Protein AF-G5A803-F1 (afdb_monomer_lite)

Radius of gyration: 20.76 Å; chains: 1; bounding box: 51×42×58 Å

Secondary structure (DSSP, 8-state):
--TTSTT-------TTS--TT-----TTS-TT-HHHH-TT--TT-----------TT------HHHHHHHHHHHHHHHHHSPP------HHHHHHHHHHTT-EETTTEEEETTTTEEEEGGGEEEEESS-GGGGGGTTTTT-S-TT-GGGEEEEEHHHHHHHTTTSEEEEE-TTS-EEEEE--GGGTTSBGGG-B-TTS-BSS-HHHHHHHHHH-SSS-TT-BHHHHTTPBPP-SSS----HHHHHHHHHHH-

pLDDT: mean 73.13, std 21.08, range [30.77, 97.81]

Structure (mmCIF, N/CA/C/O backbone):
data_AF-G5A803-F1
#
_entry.id   AF-G5A803-F1
#
loop_
_atom_site.group_PDB
_atom_site.id
_atom_site.type_symbol
_atom_site.label_atom_id
_atom_site.label_alt_id
_atom_site.label_comp_id
_atom_site.label_asym_id
_atom_site.label_entity_id
_atom_site.label_seq_id
_atom_site.pdbx_PDB_ins_code
_atom_site.Cartn_x
_atom_site.Cartn_y
_atom_site.Cartn_z
_atom_site.occupancy
_atom_site.B_iso_or_equiv
_atom_site.auth_seq_id
_atom_site.auth_comp_id
_atom_site.auth_asym_id
_atom_site.auth_atom_id
_atom_site.pdbx_PDB_model_num
ATOM 1 N N . MET A 1 1 ? 26.246 -6.980 -8.576 1.00 31.56 1 MET A N 1
ATOM 2 C CA . MET A 1 1 ? 26.953 -7.500 -9.761 1.00 31.56 1 MET A CA 1
ATOM 3 C C . MET A 1 1 ? 26.148 -8.676 -10.316 1.00 31.56 1 MET A C 1
ATOM 5 O O . MET A 1 1 ? 26.410 -9.816 -9.965 1.00 31.56 1 MET A O 1
ATOM 9 N N . TRP A 1 2 ? 25.058 -8.385 -11.040 1.00 30.77 2 TRP A N 1
ATOM 10 C CA . TRP A 1 2 ? 24.104 -9.386 -11.564 1.00 30.77 2 TRP A CA 1
ATOM 11 C C . TRP A 1 2 ? 24.312 -9.691 -13.060 1.00 30.77 2 TRP A C 1
ATOM 13 O O . TRP A 1 2 ? 23.816 -10.704 -13.542 1.00 30.77 2 TRP A O 1
ATOM 23 N N . LEU A 1 3 ? 25.081 -8.863 -13.776 1.00 34.25 3 LEU A N 1
ATOM 24 C CA . LEU A 1 3 ? 25.349 -9.019 -15.212 1.00 34.25 3 LEU A CA 1
ATOM 25 C C . LEU A 1 3 ? 26.621 -9.826 -15.533 1.00 34.25 3 LEU A C 1
ATOM 27 O O . LEU A 1 3 ? 26.801 -10.221 -16.676 1.00 34.25 3 LEU A O 1
ATOM 31 N N . ASP A 1 4 ? 27.441 -10.164 -14.531 1.00 36.53 4 ASP A N 1
ATOM 32 C CA . ASP A 1 4 ? 28.579 -11.094 -14.688 1.00 36.53 4 ASP A CA 1
ATOM 33 C C . ASP A 1 4 ? 28.153 -12.573 -14.629 1.00 36.53 4 ASP A C 1
ATOM 35 O O . ASP A 1 4 ? 28.980 -13.488 -14.606 1.00 36.53 4 ASP A O 1
ATOM 39 N N . SER A 1 5 ? 26.844 -12.832 -14.584 1.00 37.84 5 SER A N 1
ATOM 40 C CA . SER A 1 5 ? 26.314 -14.177 -14.761 1.00 37.84 5 SER A CA 1
ATOM 41 C C . SER A 1 5 ? 26.460 -14.585 -16.232 1.00 37.84 5 SER A C 1
ATOM 43 O O . SER A 1 5 ? 26.053 -13.821 -17.109 1.00 37.84 5 SER A O 1
ATOM 45 N N . PRO A 1 6 ? 26.912 -15.817 -16.537 1.00 37.91 6 PRO A N 1
ATOM 46 C CA . PRO A 1 6 ? 26.930 -16.354 -17.902 1.00 37.91 6 PRO A CA 1
ATOM 47 C C . PRO A 1 6 ? 25.561 -16.339 -18.616 1.00 37.91 6 PRO A C 1
ATOM 49 O O . PRO A 1 6 ? 25.485 -16.665 -19.797 1.00 37.91 6 PRO A O 1
ATOM 52 N N . ALA A 1 7 ? 24.478 -16.011 -17.901 1.00 37.06 7 ALA A N 1
ATOM 53 C CA . ALA A 1 7 ? 23.109 -15.939 -18.400 1.00 37.06 7 ALA A CA 1
ATOM 54 C C . ALA A 1 7 ? 22.722 -14.587 -19.038 1.00 37.06 7 ALA A C 1
ATOM 56 O O . ALA A 1 7 ? 21.643 -14.493 -19.619 1.00 37.06 7 ALA A O 1
ATOM 57 N N . CYS A 1 8 ? 23.555 -13.546 -18.943 1.00 36.03 8 CYS A N 1
ATOM 58 C CA . CYS A 1 8 ? 23.282 -12.244 -19.554 1.00 36.03 8 CYS A CA 1
ATOM 59 C C . CYS A 1 8 ? 23.993 -12.138 -20.910 1.00 36.03 8 CYS A C 1
ATOM 61 O O . CYS A 1 8 ? 25.217 -12.060 -20.974 1.00 36.03 8 CYS A O 1
ATOM 63 N N . ARG A 1 9 ? 23.226 -12.140 -22.008 1.00 45.06 9 ARG A N 1
ATOM 64 C CA . ARG A 1 9 ? 23.739 -11.972 -23.375 1.00 45.06 9 ARG A CA 1
ATOM 65 C C . ARG A 1 9 ? 23.142 -10.706 -23.982 1.00 45.06 9 ARG A C 1
ATOM 67 O O . ARG A 1 9 ? 21.925 -10.558 -23.999 1.00 45.06 9 ARG A O 1
ATOM 74 N N . ALA A 1 10 ? 23.991 -9.813 -24.484 1.00 47.75 10 ALA A N 1
ATOM 75 C CA . ALA A 1 10 ? 23.540 -8.710 -25.325 1.00 47.75 10 ALA A CA 1
ATOM 76 C C . ALA A 1 10 ? 22.990 -9.281 -26.644 1.00 47.75 10 ALA A C 1
ATOM 78 O O . ALA A 1 10 ? 23.657 -10.099 -27.283 1.00 47.75 10 ALA A O 1
ATOM 79 N N . LEU A 1 11 ? 21.779 -8.873 -27.022 1.00 46.91 11 LEU A N 1
ATOM 80 C CA . LEU A 1 11 ? 21.165 -9.188 -28.311 1.00 46.91 11 LEU A CA 1
ATOM 81 C C . LEU A 1 11 ? 21.064 -7.903 -29.130 1.00 46.91 11 LEU A C 1
ATOM 83 O O . LEU A 1 11 ? 20.586 -6.886 -28.630 1.00 46.91 11 LEU A O 1
ATOM 87 N N . GLU A 1 12 ? 21.548 -7.952 -30.370 1.00 48.56 12 GLU A N 1
ATOM 88 C CA . GLU A 1 12 ? 21.250 -6.915 -31.357 1.00 48.56 12 GLU A CA 1
ATOM 89 C C . GLU A 1 12 ? 19.781 -7.047 -31.748 1.00 48.56 12 GLU A C 1
ATOM 91 O O . GLU A 1 12 ? 19.313 -8.164 -31.937 1.00 48.56 12 GLU A O 1
ATOM 96 N N . LEU A 1 13 ? 19.062 -5.928 -31.811 1.00 52.03 13 LEU A N 1
ATOM 97 C CA . LEU A 1 13 ? 17.682 -5.891 -32.285 1.00 52.03 13 LEU A CA 1
ATOM 98 C C . LEU A 1 13 ? 17.678 -5.750 -33.813 1.00 52.03 13 LEU A C 1
ATOM 100 O O . LEU A 1 13 ? 18.618 -5.193 -34.385 1.00 52.03 13 LEU A O 1
ATOM 104 N N . ASP A 1 14 ? 16.635 -6.255 -34.458 1.00 62.66 14 ASP A N 1
ATOM 105 C CA . ASP A 1 14 ? 16.391 -6.080 -35.882 1.00 62.66 14 ASP A CA 1
ATOM 106 C C . ASP A 1 14 ? 15.925 -4.651 -36.219 1.00 62.66 14 ASP A C 1
ATOM 108 O O . ASP A 1 14 ? 15.823 -3.769 -35.359 1.00 62.66 14 ASP A O 1
ATOM 112 N N . ASP A 1 15 ? 15.657 -4.414 -37.503 1.00 62.31 15 ASP A N 1
ATOM 113 C CA . ASP A 1 15 ? 15.238 -3.107 -38.016 1.00 62.31 15 ASP A CA 1
ATOM 114 C C . ASP A 1 15 ? 13.862 -2.655 -37.476 1.00 62.31 15 ASP A C 1
ATOM 116 O O . ASP A 1 15 ? 13.504 -1.482 -37.615 1.00 62.31 15 ASP A O 1
ATOM 120 N N . GLU A 1 16 ? 13.105 -3.553 -36.836 1.00 54.16 16 GLU A N 1
ATOM 121 C CA . GLU A 1 16 ? 11.822 -3.284 -36.178 1.00 54.16 16 GLU A CA 1
ATOM 122 C C . GLU A 1 16 ? 11.969 -3.104 -34.654 1.00 54.16 16 GLU A C 1
ATOM 124 O O . GLU A 1 16 ? 11.003 -2.770 -33.966 1.00 54.16 16 GLU A O 1
ATOM 129 N N . GLY A 1 17 ? 13.187 -3.243 -34.118 1.00 50.97 17 GLY A N 1
ATOM 130 C CA . GLY A 1 17 ? 13.475 -3.105 -32.692 1.00 50.97 17 GLY A CA 1
ATOM 131 C C . GLY A 1 17 ? 13.180 -4.367 -31.878 1.00 50.97 17 GLY A C 1
ATOM 132 O O . GLY A 1 17 ? 13.024 -4.272 -30.659 1.00 50.97 17 GLY A O 1
ATOM 133 N N . LEU A 1 18 ? 13.119 -5.537 -32.516 1.00 49.03 18 LEU A N 1
ATOM 134 C CA . LEU A 1 18 ? 12.859 -6.824 -31.873 1.00 49.03 18 LEU A CA 1
ATOM 135 C C . LEU A 1 18 ? 14.123 -7.695 -31.826 1.00 49.03 18 LEU A C 1
ATOM 137 O O . LEU A 1 18 ? 14.980 -7.593 -32.700 1.00 49.03 18 LEU A O 1
ATOM 141 N N . PRO A 1 19 ? 14.302 -8.559 -30.811 1.00 51.84 19 PRO A N 1
ATOM 142 C CA . PRO A 1 19 ? 15.381 -9.540 -30.841 1.00 51.84 19 PRO A CA 1
ATOM 143 C C . PRO A 1 19 ? 15.234 -10.470 -32.063 1.00 51.84 19 PRO A C 1
ATOM 145 O O . PRO A 1 19 ? 14.113 -10.860 -32.386 1.00 51.84 19 PRO A O 1
ATOM 148 N N . PRO A 1 20 ? 16.326 -10.885 -32.729 1.00 48.75 20 PRO A N 1
ATOM 149 C CA . PRO A 1 20 ? 16.256 -11.876 -33.795 1.00 48.75 20 PRO A CA 1
ATOM 150 C C . PRO A 1 20 ? 15.620 -13.162 -33.251 1.00 48.75 20 PRO A C 1
ATOM 152 O O . PRO A 1 20 ? 15.971 -13.612 -32.159 1.00 48.75 20 PRO A O 1
ATOM 155 N N . ASP A 1 21 ? 14.677 -13.716 -34.017 1.00 51.88 21 ASP A N 1
ATOM 156 C CA . ASP A 1 21 ? 13.827 -14.872 -33.683 1.00 51.88 21 ASP A CA 1
ATOM 157 C C . ASP A 1 21 ? 12.687 -14.608 -32.667 1.00 51.88 21 ASP A C 1
ATOM 159 O O . ASP A 1 21 ? 12.083 -15.555 -32.157 1.00 51.88 21 ASP A O 1
ATOM 163 N N . PHE A 1 22 ? 12.349 -13.345 -32.372 1.00 45.28 22 PHE A N 1
ATOM 164 C CA . PHE A 1 22 ? 11.200 -13.010 -31.521 1.00 45.28 22 PHE A CA 1
ATOM 165 C C . PHE A 1 22 ? 9.882 -13.089 -32.316 1.00 45.28 22 PHE A C 1
ATOM 167 O O . PHE A 1 22 ? 9.533 -12.179 -33.063 1.00 45.28 22 PHE A O 1
ATOM 174 N N . GLU A 1 23 ? 9.142 -14.192 -32.172 1.00 49.50 23 GLU A N 1
ATOM 175 C CA . GLU A 1 23 ? 7.791 -14.320 -32.734 1.00 49.50 23 GLU A CA 1
ATOM 176 C C . GLU A 1 23 ? 6.777 -13.518 -31.898 1.00 49.50 23 GLU A C 1
ATOM 178 O O . GLU A 1 23 ? 6.779 -13.573 -30.666 1.00 49.50 23 GLU A O 1
ATOM 183 N N . GLU A 1 24 ? 5.885 -12.778 -32.565 1.00 47.53 24 GLU A N 1
ATOM 184 C CA . GLU A 1 24 ? 4.772 -12.089 -31.907 1.00 47.53 24 GLU A CA 1
ATOM 185 C C . GLU A 1 24 ? 3.906 -13.117 -31.157 1.00 47.53 24 GLU A C 1
ATOM 187 O O . GLU A 1 24 ? 3.469 -14.123 -31.724 1.00 47.53 24 GLU A O 1
ATOM 192 N N . ILE A 1 25 ? 3.683 -12.888 -29.859 1.00 43.84 25 ILE A N 1
ATOM 193 C CA . ILE A 1 25 ? 2.925 -13.806 -29.002 1.00 43.84 25 ILE A CA 1
ATOM 194 C C . ILE A 1 25 ? 1.497 -13.918 -29.543 1.00 43.84 25 ILE A C 1
ATOM 196 O O . ILE A 1 25 ? 0.705 -12.985 -29.414 1.00 43.84 25 ILE A O 1
ATOM 200 N N . ASP A 1 26 ? 1.146 -15.092 -30.081 1.00 50.12 26 ASP A N 1
ATOM 201 C CA . ASP A 1 26 ? -0.233 -15.410 -30.446 1.00 50.12 26 ASP A CA 1
ATOM 202 C C . ASP A 1 26 ? -1.104 -15.337 -29.175 1.00 50.12 26 ASP A C 1
ATOM 204 O O . ASP A 1 26 ? -0.947 -16.170 -28.267 1.00 50.12 26 ASP A O 1
ATOM 208 N N . PRO A 1 27 ? -2.041 -14.372 -29.091 1.00 45.31 27 PRO A N 1
ATOM 209 C CA . PRO A 1 27 ? -2.826 -14.110 -27.888 1.00 45.31 27 PRO A CA 1
ATOM 210 C C . PRO A 1 27 ? -3.796 -15.249 -27.547 1.00 45.31 27 PRO A C 1
ATOM 212 O O . PRO A 1 27 ? -4.405 -15.244 -26.476 1.00 45.31 27 PRO A O 1
ATOM 215 N N . THR A 1 28 ? -3.961 -16.226 -28.442 1.00 50.75 28 THR A N 1
ATOM 216 C CA . THR A 1 28 ? -4.767 -17.428 -28.213 1.00 50.75 28 THR A CA 1
ATOM 217 C C . THR A 1 28 ? -3.977 -18.563 -27.557 1.00 50.75 28 THR A C 1
ATOM 219 O O . THR A 1 28 ? -4.573 -19.546 -27.106 1.00 50.75 28 THR A O 1
ATOM 222 N N . THR A 1 29 ? -2.653 -18.419 -27.436 1.00 47.53 29 THR A N 1
ATOM 223 C CA . THR A 1 29 ? -1.768 -19.453 -26.893 1.00 47.53 29 THR A CA 1
ATOM 224 C C . THR A 1 29 ? -1.702 -19.375 -25.359 1.00 47.53 29 THR A C 1
ATOM 226 O O . THR A 1 29 ? -1.375 -18.316 -24.813 1.00 47.53 29 THR A O 1
ATOM 229 N N . PRO A 1 30 ? -1.984 -20.474 -24.630 1.00 49.72 30 PRO A N 1
ATOM 230 C CA . PRO A 1 30 ? -1.951 -20.512 -23.168 1.00 49.72 30 PRO A CA 1
ATOM 231 C C . PRO A 1 30 ? -0.612 -20.050 -22.576 1.00 49.72 30 PRO A C 1
ATOM 233 O O . PRO A 1 30 ? 0.450 -20.415 -23.065 1.00 49.72 30 PRO A O 1
ATOM 236 N N . LEU A 1 31 ? -0.651 -19.315 -21.458 1.00 45.97 31 LEU A N 1
ATOM 237 C CA . LEU A 1 31 ? 0.536 -18.737 -20.799 1.00 45.97 31 LEU A CA 1
ATOM 238 C C . LEU A 1 31 ? 1.595 -19.770 -20.357 1.00 45.97 31 LEU A C 1
ATOM 240 O O . LEU A 1 31 ? 2.698 -19.408 -19.980 1.00 45.97 31 LEU A O 1
ATOM 244 N N . ASN A 1 32 ? 1.249 -21.051 -20.319 1.00 51.97 32 ASN A N 1
ATOM 245 C CA . ASN A 1 32 ? 2.127 -22.156 -19.945 1.00 51.97 32 ASN A CA 1
ATOM 246 C C . ASN A 1 32 ? 2.700 -22.911 -21.155 1.00 51.97 32 ASN A C 1
ATOM 248 O O . ASN A 1 32 ? 3.321 -23.957 -20.965 1.00 51.97 32 ASN A O 1
ATOM 252 N N . ASP A 1 33 ? 2.469 -22.419 -22.372 1.00 55.53 33 ASP A N 1
ATOM 253 C CA . ASP A 1 33 ? 3.059 -22.972 -23.583 1.00 55.53 33 ASP A CA 1
ATOM 254 C C . ASP A 1 33 ? 4.570 -22.693 -23.615 1.00 55.53 33 ASP A C 1
ATOM 256 O O . ASP A 1 33 ? 5.032 -21.585 -23.323 1.00 55.53 33 ASP A O 1
ATOM 260 N N . ALA A 1 34 ? 5.348 -23.717 -23.972 1.00 47.72 34 ALA A N 1
ATOM 261 C CA . ALA A 1 34 ? 6.800 -23.635 -24.082 1.00 47.72 34 ALA A CA 1
ATOM 262 C C . ALA A 1 34 ? 7.250 -22.613 -25.139 1.00 47.72 34 ALA A C 1
ATOM 264 O O . ALA A 1 34 ? 8.385 -22.149 -25.083 1.00 47.72 34 ALA A O 1
ATOM 265 N N . LYS A 1 35 ? 6.366 -22.217 -26.061 1.00 48.38 35 LYS A N 1
ATOM 266 C CA . LYS A 1 35 ? 6.627 -21.153 -27.034 1.00 48.38 35 LYS A CA 1
ATOM 267 C C . LYS A 1 35 ? 6.791 -19.763 -26.414 1.00 48.38 35 LYS A C 1
ATOM 269 O O . LYS A 1 35 ? 7.551 -18.972 -26.952 1.00 48.38 35 LYS A O 1
ATOM 274 N N . HIS A 1 36 ? 6.146 -19.473 -25.280 1.00 48.44 36 HIS A N 1
ATOM 275 C CA . HIS A 1 36 ? 6.209 -18.136 -24.661 1.00 48.44 36 HIS A CA 1
ATOM 276 C C . HIS A 1 36 ? 7.483 -17.890 -23.855 1.00 48.44 36 HIS A C 1
ATOM 278 O O . HIS A 1 36 ? 7.875 -16.746 -23.648 1.00 48.44 36 HIS A O 1
ATOM 284 N N . PHE A 1 37 ? 8.119 -18.956 -23.367 1.00 43.88 37 PHE A N 1
ATOM 285 C CA . PHE A 1 37 ? 9.243 -18.847 -22.431 1.00 43.88 37 PHE A CA 1
ATOM 286 C C . PHE A 1 37 ? 10.460 -19.697 -22.826 1.00 43.88 37 PHE A C 1
ATOM 288 O O . PHE A 1 37 ? 11.527 -19.525 -22.247 1.00 43.88 37 PHE A O 1
ATOM 295 N N . GLY A 1 38 ? 10.342 -20.579 -23.821 1.00 43.72 38 GLY A N 1
ATOM 296 C CA . GLY A 1 38 ? 11.358 -21.569 -24.176 1.00 43.72 38 GLY A CA 1
ATOM 297 C C . GLY A 1 38 ? 11.300 -22.826 -23.297 1.00 43.72 38 GLY A C 1
ATOM 298 O O . GLY A 1 38 ? 10.845 -22.809 -22.148 1.00 43.72 38 GLY A O 1
ATOM 299 N N . GLU A 1 39 ? 11.776 -23.956 -23.828 1.00 39.50 39 GLU A N 1
ATOM 300 C CA . GLU A 1 39 ? 11.923 -25.183 -23.040 1.00 39.50 39 GLU A CA 1
ATOM 301 C C . GLU A 1 39 ? 13.030 -25.016 -21.985 1.00 39.50 39 GLU A C 1
ATOM 303 O O . GLU A 1 39 ? 14.169 -24.676 -22.299 1.00 39.50 39 GLU A O 1
ATOM 308 N N . GLY A 1 40 ? 12.709 -25.286 -20.714 1.00 41.16 40 GLY A N 1
ATOM 309 C CA . GLY A 1 40 ? 13.692 -25.310 -19.621 1.00 41.16 40 GLY A CA 1
ATOM 310 C C . GLY A 1 40 ? 13.666 -24.119 -18.657 1.00 41.16 40 GLY A C 1
ATOM 311 O O . GLY A 1 40 ? 14.467 -24.099 -17.718 1.00 41.16 40 GLY A O 1
ATOM 312 N N . VAL A 1 41 ? 12.735 -23.168 -18.806 1.00 39.91 41 VAL A N 1
ATOM 313 C CA . VAL A 1 41 ? 12.539 -22.103 -17.808 1.00 39.91 41 VAL A CA 1
ATOM 314 C C . VAL A 1 41 ? 12.006 -22.696 -16.504 1.00 39.91 41 VAL A C 1
ATOM 316 O O . VAL A 1 41 ? 10.909 -23.252 -16.431 1.00 39.91 41 VAL A O 1
ATOM 319 N N . LYS A 1 42 ? 12.806 -22.595 -15.440 1.00 38.97 42 LYS A N 1
ATOM 320 C CA . LYS A 1 42 ? 12.392 -22.988 -14.090 1.00 38.97 42 LYS A CA 1
ATOM 321 C C . LYS A 1 42 ? 11.436 -21.936 -13.525 1.00 38.97 42 LYS A C 1
ATOM 323 O O . LYS A 1 42 ? 11.738 -20.745 -13.560 1.00 38.97 42 LYS A O 1
ATOM 328 N N . ARG A 1 43 ? 10.318 -22.380 -12.937 1.00 33.75 43 ARG A N 1
ATOM 329 C CA . ARG A 1 43 ? 9.441 -21.525 -12.113 1.00 33.75 43 ARG A CA 1
ATOM 330 C C . ARG A 1 43 ? 10.280 -20.761 -11.081 1.00 33.75 43 ARG A C 1
ATOM 332 O O . ARG A 1 43 ? 11.046 -21.386 -10.350 1.00 33.75 43 ARG A O 1
ATOM 339 N N . GLY A 1 44 ? 10.124 -19.437 -11.040 1.00 34.84 44 GLY A N 1
ATOM 340 C CA . GLY A 1 44 ? 10.785 -18.553 -10.072 1.00 34.84 44 GLY A CA 1
ATOM 341 C C . GLY A 1 44 ? 11.906 -17.669 -10.629 1.00 34.84 44 GLY A C 1
ATOM 342 O O . GLY A 1 44 ? 12.439 -16.852 -9.885 1.00 34.84 44 GLY A O 1
ATOM 343 N N . VAL A 1 45 ? 12.257 -17.780 -11.916 1.00 33.59 45 VAL A N 1
ATOM 344 C CA . VAL A 1 45 ? 13.196 -16.854 -12.575 1.00 33.59 45 VAL A CA 1
ATOM 345 C C . VAL A 1 45 ? 12.438 -16.034 -13.614 1.00 33.59 45 VAL A C 1
ATOM 347 O O . VAL A 1 45 ? 12.007 -16.561 -14.635 1.00 33.59 45 VAL A O 1
ATOM 350 N N . ILE A 1 46 ? 12.248 -14.743 -13.333 1.00 34.38 46 ILE A N 1
ATOM 351 C CA . ILE A 1 46 ? 11.674 -13.781 -14.280 1.00 34.38 46 ILE A CA 1
ATOM 352 C C . ILE A 1 46 ? 12.830 -13.127 -15.037 1.00 34.38 46 ILE A C 1
ATOM 354 O O . ILE A 1 46 ? 13.665 -12.450 -14.434 1.00 34.38 46 ILE A O 1
ATOM 358 N N . HIS A 1 47 ? 12.865 -13.315 -16.354 1.00 36.28 47 HIS A N 1
ATOM 359 C CA . HIS A 1 47 ? 13.734 -12.556 -17.246 1.00 36.28 47 HIS A CA 1
ATOM 360 C C . HIS A 1 47 ? 13.003 -11.265 -17.631 1.00 36.28 47 HIS A C 1
ATOM 362 O O . HIS A 1 47 ? 11.933 -11.316 -18.229 1.00 36.28 47 HIS A O 1
ATOM 368 N N . VAL A 1 48 ? 13.546 -10.112 -17.237 1.00 34.00 48 VAL A N 1
ATOM 369 C CA . VAL A 1 48 ? 13.011 -8.796 -17.615 1.00 34.00 48 VAL A CA 1
ATOM 370 C C . VAL A 1 48 ? 13.831 -8.289 -18.794 1.00 34.00 48 VAL A C 1
ATOM 372 O O . VAL A 1 48 ? 15.029 -8.050 -18.645 1.00 34.00 48 VAL A O 1
ATOM 375 N N . LEU A 1 49 ? 13.195 -8.149 -19.956 1.00 36.09 49 LEU A N 1
ATOM 376 C CA . LEU A 1 49 ? 13.765 -7.443 -21.099 1.00 36.09 49 LEU A CA 1
ATOM 377 C C . LEU A 1 49 ? 13.491 -5.949 -20.894 1.00 36.09 49 LEU A C 1
ATOM 379 O O . LEU A 1 49 ? 12.351 -5.513 -21.005 1.00 36.09 49 LEU A O 1
ATOM 383 N N . ALA A 1 50 ? 14.519 -5.181 -20.545 1.00 35.69 50 ALA A N 1
ATOM 384 C CA . ALA A 1 50 ? 14.438 -3.726 -20.516 1.00 35.69 50 ALA A CA 1
ATOM 385 C C . ALA A 1 50 ? 14.975 -3.184 -21.846 1.00 35.69 50 ALA A C 1
ATOM 387 O O . ALA A 1 50 ? 16.179 -3.233 -22.101 1.00 35.69 50 ALA A O 1
ATOM 388 N N . THR A 1 51 ? 14.087 -2.698 -22.708 1.00 35.50 51 THR A N 1
ATOM 389 C CA . THR A 1 51 ? 14.453 -1.998 -23.943 1.00 35.50 51 THR A CA 1
ATOM 390 C C . THR A 1 51 ? 14.653 -0.523 -23.632 1.00 35.50 51 THR A C 1
ATOM 392 O O . THR A 1 51 ? 13.704 0.176 -23.301 1.00 35.50 51 THR A O 1
ATOM 395 N N . ILE A 1 52 ? 15.891 -0.036 -23.727 1.00 39.50 52 ILE A N 1
ATOM 396 C CA . ILE A 1 52 ? 16.192 1.393 -23.597 1.00 39.50 52 ILE A CA 1
ATOM 39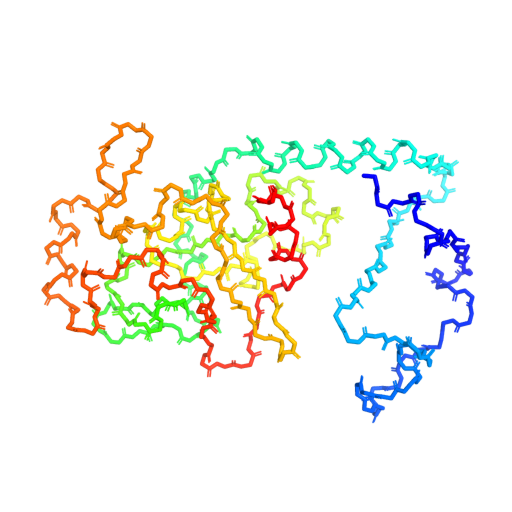7 C C . ILE A 1 52 ? 16.175 1.990 -25.011 1.00 39.50 52 ILE A C 1
ATOM 399 O O . ILE A 1 52 ? 17.089 1.694 -25.785 1.00 39.50 52 ILE A O 1
ATOM 403 N N . PRO A 1 53 ? 15.179 2.814 -25.389 1.00 33.91 53 PRO A N 1
ATOM 404 C CA . PRO A 1 53 ? 15.184 3.469 -26.689 1.00 33.91 53 PRO A CA 1
ATOM 405 C C . PRO A 1 53 ? 16.290 4.531 -26.711 1.00 33.91 53 PRO A C 1
ATOM 407 O O . PRO A 1 53 ? 16.177 5.588 -26.091 1.00 33.91 53 PRO A O 1
ATOM 410 N N . LEU A 1 54 ? 17.382 4.248 -27.420 1.00 38.81 54 LEU A N 1
ATOM 411 C CA . LEU A 1 54 ? 18.420 5.230 -27.722 1.00 38.81 54 LEU A CA 1
ATOM 412 C C . LEU A 1 54 ? 18.137 5.850 -29.094 1.00 38.81 54 LEU A C 1
ATOM 414 O O . LEU A 1 54 ? 17.840 5.144 -30.057 1.00 38.81 54 LEU A O 1
ATOM 418 N N . SER A 1 55 ? 18.240 7.179 -29.187 1.00 36.34 55 SER A N 1
ATOM 419 C CA . SER A 1 55 ? 18.203 7.884 -30.472 1.00 36.34 55 SER A CA 1
ATOM 420 C C . SER A 1 55 ? 19.279 7.303 -31.402 1.00 36.34 55 SER A C 1
ATOM 422 O O . SER A 1 55 ? 20.425 7.158 -30.968 1.00 36.34 55 SER A O 1
ATOM 424 N N . PRO A 1 56 ? 18.980 7.022 -32.684 1.00 41.69 56 PRO A N 1
ATOM 425 C CA . PRO A 1 56 ? 19.940 6.433 -33.622 1.00 41.69 56 PRO A CA 1
ATOM 426 C C . PRO A 1 56 ? 21.195 7.296 -33.857 1.00 41.69 56 PRO A C 1
ATOM 428 O O . PRO A 1 56 ? 22.183 6.801 -34.400 1.00 41.69 56 PRO A O 1
ATOM 431 N N . SER A 1 57 ? 21.184 8.568 -33.437 1.00 40.09 57 SER A N 1
ATOM 432 C CA . SER A 1 57 ? 22.344 9.467 -33.478 1.00 40.09 57 SER A CA 1
ATOM 433 C C . SER A 1 57 ? 23.361 9.241 -32.356 1.00 40.09 57 SER A C 1
ATOM 435 O O . SER A 1 57 ? 24.508 9.652 -32.506 1.00 40.09 57 SER A O 1
ATOM 437 N N . ASP A 1 58 ? 22.977 8.567 -31.272 1.00 41.03 58 ASP A N 1
ATOM 438 C CA . ASP A 1 58 ? 23.820 8.338 -30.102 1.00 41.03 58 ASP A CA 1
ATOM 439 C C . ASP A 1 58 ? 24.014 6.835 -29.905 1.00 41.03 58 ASP A C 1
ATOM 441 O O . ASP A 1 58 ? 23.539 6.234 -28.943 1.00 41.03 58 ASP A O 1
ATOM 445 N N . ARG A 1 59 ? 24.767 6.204 -30.816 1.00 39.28 59 ARG A N 1
ATOM 446 C CA . ARG A 1 59 ? 25.391 4.900 -30.542 1.00 39.28 59 ARG A CA 1
ATOM 447 C C . ARG A 1 59 ? 26.508 5.084 -29.511 1.00 39.28 59 ARG A C 1
ATOM 449 O O . ARG A 1 59 ? 27.684 4.873 -29.794 1.00 39.28 59 ARG A O 1
ATOM 456 N N . VAL A 1 60 ? 26.142 5.500 -28.304 1.00 41.75 60 VAL A N 1
ATOM 457 C CA . VAL A 1 60 ? 26.951 5.225 -27.129 1.00 41.75 60 VAL A CA 1
ATOM 458 C C . VAL A 1 60 ? 26.679 3.765 -26.832 1.00 41.75 60 VAL A C 1
ATOM 460 O O . VAL A 1 60 ? 25.637 3.415 -26.285 1.00 41.75 60 VAL A O 1
ATOM 463 N N . THR A 1 61 ? 27.598 2.895 -27.240 1.00 42.47 61 THR A N 1
ATOM 464 C CA . THR A 1 61 ? 27.705 1.568 -26.646 1.00 42.47 61 THR A CA 1
ATOM 465 C C . THR A 1 61 ? 27.842 1.813 -25.149 1.00 42.47 61 THR A C 1
ATOM 467 O O . THR A 1 61 ? 28.910 2.221 -24.687 1.00 42.47 61 THR A O 1
ATOM 470 N N . LEU A 1 62 ? 26.747 1.699 -24.394 1.00 45.16 62 LEU A N 1
ATOM 471 C CA . LEU A 1 62 ? 26.812 1.761 -22.945 1.00 45.16 62 LEU A CA 1
ATOM 472 C C . LEU A 1 62 ? 27.586 0.515 -22.535 1.00 45.16 62 LEU A C 1
ATOM 474 O O . LEU A 1 62 ? 27.058 -0.593 -22.491 1.00 45.16 62 LEU A O 1
ATOM 478 N N . ILE A 1 63 ? 28.886 0.711 -22.344 1.00 51.03 63 ILE A N 1
ATOM 479 C CA . ILE A 1 63 ? 29.806 -0.267 -21.775 1.00 51.03 63 ILE A CA 1
ATOM 480 C C . ILE A 1 63 ? 29.136 -0.760 -20.476 1.00 51.03 63 ILE A C 1
ATOM 482 O O . ILE A 1 63 ? 28.533 0.074 -19.792 1.00 51.03 63 ILE A O 1
ATOM 486 N N . PRO A 1 64 ? 29.130 -2.064 -20.146 1.00 55.25 64 PRO A N 1
ATOM 487 C CA . PRO A 1 64 ? 28.410 -2.607 -18.985 1.00 55.25 64 PRO A CA 1
ATOM 488 C C . PRO A 1 64 ? 28.594 -1.813 -17.679 1.00 55.25 64 PRO A C 1
ATOM 490 O O . PRO A 1 64 ? 27.672 -1.706 -16.875 1.00 55.25 64 PRO A O 1
ATOM 493 N N . GLU A 1 65 ? 29.742 -1.162 -17.509 1.00 50.41 65 GLU A N 1
ATOM 494 C CA . GLU A 1 65 ? 30.066 -0.262 -16.404 1.00 50.41 65 GLU A CA 1
ATOM 495 C C . GLU A 1 65 ? 29.193 1.007 -16.363 1.00 50.41 65 GLU A C 1
ATOM 497 O O . GLU A 1 65 ? 28.863 1.500 -15.286 1.00 50.41 65 GLU A O 1
ATOM 502 N N . ALA A 1 66 ? 28.797 1.549 -17.517 1.00 47.97 66 ALA A N 1
ATOM 503 C CA . ALA A 1 66 ? 27.893 2.692 -17.629 1.00 47.97 66 ALA A CA 1
ATOM 504 C C . ALA A 1 66 ? 26.444 2.314 -17.286 1.00 47.97 66 ALA A C 1
ATOM 506 O O . ALA A 1 66 ? 25.747 3.110 -16.658 1.00 47.97 66 ALA A O 1
ATOM 507 N N . LEU A 1 67 ? 26.011 1.096 -17.638 1.00 56.62 67 LEU A N 1
ATOM 508 C CA . LEU A 1 67 ? 24.723 0.545 -17.202 1.00 56.62 67 LEU A CA 1
ATOM 509 C C . LEU A 1 67 ? 24.717 0.291 -15.693 1.00 56.62 67 LEU A C 1
ATOM 511 O O . LEU A 1 67 ? 23.793 0.721 -15.011 1.00 56.62 67 LEU A O 1
ATOM 515 N N . GLU A 1 68 ? 25.776 -0.309 -15.145 1.00 61.06 68 GLU A N 1
ATOM 516 C CA . GLU A 1 68 ? 25.899 -0.504 -13.697 1.00 61.06 68 GLU A CA 1
ATOM 517 C C . GLU A 1 68 ? 25.921 0.839 -12.948 1.00 61.06 68 GLU A C 1
ATOM 519 O O . GLU A 1 68 ? 25.279 1.000 -11.907 1.00 61.06 68 GLU A O 1
ATOM 524 N N . LEU A 1 69 ? 26.635 1.836 -13.478 1.00 57.28 69 LEU A N 1
ATOM 525 C CA . LEU A 1 69 ? 26.648 3.180 -12.911 1.00 57.28 69 LEU A CA 1
ATOM 526 C C . LEU A 1 69 ? 25.258 3.820 -12.971 1.00 57.28 69 LEU A C 1
ATOM 528 O O . LEU A 1 69 ? 24.836 4.431 -11.990 1.00 57.28 69 LEU A O 1
ATOM 532 N N . PHE A 1 70 ? 24.538 3.662 -14.080 1.00 62.19 70 PHE A N 1
ATOM 533 C CA . PHE A 1 70 ? 23.171 4.145 -14.224 1.00 62.19 70 PHE A CA 1
ATOM 534 C C . PHE A 1 70 ? 22.227 3.478 -13.217 1.00 62.19 70 PHE A C 1
ATOM 536 O O . PHE A 1 70 ? 21.520 4.187 -12.506 1.00 62.19 70 PHE A O 1
ATOM 543 N N . GLU A 1 71 ? 22.276 2.154 -13.059 1.00 64.38 71 GLU A N 1
ATOM 544 C CA . GLU A 1 71 ? 21.490 1.421 -12.058 1.00 64.38 71 GLU A CA 1
ATOM 545 C C . GLU A 1 71 ? 21.795 1.890 -10.632 1.00 64.38 71 GLU A C 1
ATOM 547 O O . GLU A 1 71 ? 20.882 2.110 -9.830 1.00 64.38 71 GLU A O 1
ATOM 552 N N . ARG A 1 72 ? 23.076 2.095 -10.304 1.00 63.53 72 ARG A N 1
ATOM 553 C CA . ARG A 1 72 ? 23.493 2.609 -8.992 1.00 63.53 72 ARG A CA 1
ATOM 554 C C . ARG A 1 72 ? 23.002 4.034 -8.766 1.00 63.53 72 ARG A C 1
ATOM 556 O O . ARG A 1 72 ? 22.495 4.332 -7.687 1.00 63.53 72 ARG A O 1
ATOM 563 N N . LEU A 1 73 ? 23.129 4.914 -9.758 1.00 64.56 73 LEU A N 1
ATOM 564 C CA . LEU A 1 73 ? 22.658 6.300 -9.677 1.00 64.56 73 LEU A CA 1
ATOM 565 C C . LEU A 1 73 ? 21.134 6.374 -9.577 1.00 64.56 73 LEU A C 1
ATOM 567 O O . LEU A 1 73 ? 20.620 7.156 -8.779 1.00 64.56 73 LEU A O 1
ATOM 571 N N . LEU A 1 74 ? 20.425 5.532 -10.327 1.00 68.06 74 LEU A N 1
ATOM 572 C CA . LEU A 1 74 ? 18.977 5.390 -10.273 1.00 68.06 74 LEU A CA 1
ATOM 573 C C . LEU A 1 74 ? 18.545 4.900 -8.887 1.00 68.06 74 LEU A C 1
ATOM 575 O O . LEU A 1 74 ? 17.731 5.542 -8.232 1.00 68.06 74 LEU A O 1
ATOM 579 N N . THR A 1 75 ? 19.166 3.840 -8.372 1.00 66.94 75 THR A N 1
ATOM 580 C CA . THR A 1 75 ? 18.912 3.325 -7.017 1.00 66.94 75 THR A CA 1
ATOM 581 C C . THR A 1 75 ? 19.178 4.389 -5.951 1.00 66.94 75 THR A C 1
ATOM 583 O O . THR A 1 75 ? 18.353 4.601 -5.061 1.00 66.94 75 THR A O 1
ATOM 586 N N . LEU A 1 76 ? 20.292 5.122 -6.049 1.00 65.81 76 LEU A N 1
ATOM 587 C CA . LEU A 1 76 ? 20.619 6.223 -5.137 1.00 65.81 76 LEU A CA 1
ATOM 588 C C . LEU A 1 76 ? 19.575 7.340 -5.203 1.00 65.81 76 LEU A C 1
ATOM 590 O O . LEU A 1 76 ? 19.120 7.817 -4.166 1.00 65.81 76 LEU A O 1
ATOM 594 N N . LYS A 1 77 ? 19.150 7.739 -6.403 1.00 67.50 77 LYS A N 1
ATOM 595 C CA . LYS A 1 77 ? 18.099 8.745 -6.586 1.00 67.50 77 LYS A CA 1
ATOM 596 C C . LYS A 1 77 ? 16.775 8.299 -5.977 1.00 67.50 77 LYS A C 1
ATOM 598 O O . LYS A 1 77 ? 16.148 9.082 -5.270 1.00 67.50 77 LYS A O 1
ATOM 603 N N . LEU A 1 78 ? 16.382 7.047 -6.189 1.00 66.19 78 LEU A N 1
ATOM 604 C CA . LEU A 1 78 ? 15.090 6.525 -5.747 1.00 66.19 78 LEU A CA 1
ATOM 605 C C . LEU A 1 78 ? 15.049 6.248 -4.231 1.00 66.19 78 LEU A C 1
ATOM 607 O O . LEU A 1 78 ? 14.013 6.473 -3.606 1.00 66.19 78 LEU A O 1
ATOM 611 N N . THR A 1 79 ? 16.173 5.856 -3.618 1.00 64.56 79 THR A N 1
ATOM 612 C CA . THR A 1 79 ? 16.306 5.677 -2.153 1.00 64.56 79 THR A CA 1
ATOM 613 C C . THR A 1 79 ? 16.422 6.995 -1.394 1.00 64.56 79 THR A C 1
ATOM 615 O O . THR A 1 79 ? 15.860 7.134 -0.306 1.00 64.56 79 THR A O 1
ATOM 618 N N . GLN A 1 80 ? 17.149 7.969 -1.949 1.00 65.00 80 GLN A N 1
ATOM 619 C CA . GLN A 1 80 ? 17.373 9.271 -1.316 1.00 65.00 80 GLN A CA 1
ATOM 620 C C . GLN A 1 80 ? 16.248 10.267 -1.589 1.00 65.00 80 GLN A C 1
ATOM 622 O O . GLN A 1 80 ? 16.179 11.301 -0.918 1.00 65.00 80 GLN A O 1
ATOM 627 N N . ALA A 1 81 ? 15.362 9.963 -2.544 1.00 60.19 81 ALA A N 1
ATOM 628 C CA . ALA A 1 81 ? 14.169 10.748 -2.789 1.00 60.19 81 ALA A CA 1
ATOM 629 C C . ALA A 1 81 ? 13.406 10.917 -1.468 1.00 60.19 81 ALA A C 1
ATOM 631 O O . ALA A 1 81 ? 13.066 9.909 -0.830 1.00 60.19 81 ALA A O 1
ATOM 632 N N . PRO A 1 82 ? 13.141 12.161 -1.024 1.00 59.12 82 PRO A N 1
ATOM 633 C CA . PRO A 1 82 ? 12.393 12.377 0.200 1.00 59.12 82 PRO A CA 1
ATOM 634 C C . PRO A 1 82 ? 11.083 11.587 0.100 1.00 59.12 82 PRO A C 1
ATOM 636 O O . PRO A 1 82 ? 10.470 11.592 -0.974 1.00 59.12 82 PRO A O 1
ATOM 639 N N . PRO A 1 83 ? 10.665 10.873 1.169 1.00 56.81 83 PRO A N 1
ATOM 640 C CA . PRO A 1 83 ? 9.368 10.213 1.170 1.00 56.81 83 PRO A CA 1
ATOM 641 C C . PRO A 1 83 ? 8.384 11.299 0.800 1.00 56.81 83 PRO A C 1
ATOM 643 O O . PRO A 1 83 ? 8.367 12.348 1.453 1.00 56.81 83 PRO A O 1
ATOM 646 N N . THR A 1 84 ? 7.699 11.121 -0.327 1.00 51.69 84 THR A N 1
ATOM 647 C CA . THR A 1 84 ? 6.887 12.192 -0.865 1.00 51.69 84 THR A CA 1
ATOM 648 C C . THR A 1 84 ? 5.887 12.496 0.235 1.00 51.69 84 THR A C 1
ATOM 650 O O . THR A 1 84 ? 5.047 11.663 0.582 1.00 51.69 84 THR A O 1
ATOM 653 N N . LEU A 1 85 ? 6.018 13.682 0.834 1.00 44.94 85 LEU A N 1
ATOM 654 C CA . LEU A 1 85 ? 4.885 14.375 1.399 1.00 44.94 85 LEU A CA 1
ATOM 655 C C . LEU A 1 85 ? 4.017 14.585 0.169 1.00 44.94 85 LEU A C 1
ATOM 657 O O . LEU A 1 85 ? 4.133 15.605 -0.501 1.00 44.94 85 LEU A O 1
ATOM 661 N N . THR A 1 86 ? 3.268 13.557 -0.228 1.00 46.06 86 THR A N 1
ATOM 662 C CA . THR A 1 86 ? 2.107 13.719 -1.075 1.00 46.06 86 THR A CA 1
ATOM 663 C C . THR A 1 86 ? 1.303 14.744 -0.303 1.00 46.06 86 THR A C 1
ATOM 665 O O . THR A 1 86 ? 0.635 14.398 0.669 1.00 46.06 86 THR A O 1
ATOM 668 N N . GLN A 1 87 ? 1.487 16.027 -0.641 1.00 43.00 87 GLN A N 1
ATOM 669 C CA . GLN A 1 87 ? 0.436 17.008 -0.480 1.00 43.00 87 GLN A CA 1
ATOM 670 C C . GLN A 1 87 ? -0.775 16.275 -1.004 1.00 43.00 87 GLN A C 1
ATOM 672 O O . GLN A 1 87 ? -0.726 15.807 -2.140 1.00 43.00 87 GLN A O 1
ATOM 677 N N . ASP A 1 88 ? -1.707 16.021 -0.092 1.00 49.97 88 ASP A N 1
ATOM 678 C CA . ASP A 1 88 ? -2.884 15.201 -0.285 1.00 49.97 88 ASP A CA 1
ATOM 679 C C . ASP A 1 88 ? -3.507 15.570 -1.633 1.00 49.97 88 ASP A C 1
ATOM 681 O O . ASP A 1 88 ? -4.267 16.534 -1.726 1.00 49.97 88 ASP A O 1
ATOM 685 N N . ASN A 1 89 ? -3.130 14.858 -2.702 1.00 62.88 89 ASN A N 1
ATOM 686 C CA . ASN A 1 89 ? -3.796 15.012 -3.975 1.00 62.88 89 ASN A CA 1
ATOM 687 C C . ASN A 1 89 ? -5.104 14.271 -3.762 1.00 62.88 89 ASN A C 1
ATOM 689 O O . ASN A 1 89 ? -5.171 13.050 -3.915 1.00 62.88 89 ASN A O 1
ATOM 693 N N . HIS A 1 90 ? -6.084 15.003 -3.233 1.00 63.03 90 HIS A N 1
ATOM 694 C CA . HIS A 1 90 ? -7.399 14.479 -2.906 1.00 63.03 90 HIS A CA 1
ATOM 695 C C . HIS A 1 90 ? -7.974 13.743 -4.117 1.00 63.03 90 HIS A C 1
ATOM 697 O O . HIS A 1 90 ? -8.475 12.631 -3.957 1.00 63.03 90 HIS A O 1
ATOM 703 N N . ASP A 1 91 ? -7.722 14.279 -5.312 1.00 82.69 91 ASP A N 1
ATOM 704 C CA . ASP A 1 91 ? -8.136 13.703 -6.584 1.00 82.69 91 ASP A CA 1
ATOM 705 C C . ASP A 1 91 ? -7.509 12.318 -6.817 1.00 82.69 91 ASP A C 1
ATOM 707 O O . ASP A 1 91 ? -8.205 11.399 -7.239 1.00 82.69 91 ASP A O 1
ATOM 711 N N . PHE A 1 92 ? -6.234 12.102 -6.465 1.00 86.12 92 PHE A N 1
ATOM 712 C CA . PHE A 1 92 ? -5.582 10.790 -6.619 1.00 86.12 92 PHE A CA 1
ATOM 713 C C . PHE A 1 92 ? -6.116 9.745 -5.632 1.00 86.12 92 PHE A C 1
ATOM 715 O O . PHE A 1 92 ? -6.313 8.584 -5.988 1.00 86.12 92 PHE A O 1
ATOM 722 N N . ASN A 1 93 ? -6.370 10.137 -4.379 1.00 88.50 93 ASN A N 1
ATOM 723 C CA . ASN A 1 93 ? -6.917 9.213 -3.381 1.00 88.50 93 ASN A CA 1
ATOM 724 C C . ASN A 1 93 ? -8.338 8.774 -3.757 1.00 88.50 93 ASN A C 1
ATOM 726 O O . ASN A 1 93 ? -8.663 7.588 -3.670 1.00 88.50 93 ASN A O 1
ATOM 730 N N . ASP A 1 94 ? -9.160 9.719 -4.214 1.00 90.94 94 ASP A N 1
ATOM 731 C CA . ASP A 1 94 ? -10.514 9.427 -4.667 1.00 90.94 94 ASP A CA 1
ATOM 732 C C . ASP A 1 94 ? -10.495 8.578 -5.952 1.00 90.94 94 ASP A C 1
ATOM 734 O O . ASP A 1 94 ? -11.150 7.533 -5.987 1.00 90.94 94 ASP A O 1
ATOM 738 N N . SER A 1 95 ? -9.633 8.902 -6.926 1.00 92.75 95 SER A N 1
ATOM 739 C CA . SER A 1 95 ? -9.450 8.098 -8.151 1.00 92.75 95 SER A CA 1
ATOM 740 C C . SER A 1 95 ? -9.035 6.657 -7.839 1.00 92.75 95 SER A C 1
ATOM 742 O O . SER A 1 95 ? -9.640 5.712 -8.340 1.00 92.75 95 SER A O 1
ATOM 744 N N . LEU A 1 96 ? -8.085 6.446 -6.919 1.00 93.31 96 LEU A N 1
ATOM 745 C CA . LEU A 1 96 ? -7.708 5.104 -6.456 1.00 93.31 96 LEU A CA 1
ATOM 746 C C . LEU A 1 96 ? -8.864 4.362 -5.780 1.00 93.31 96 LEU A C 1
ATOM 748 O O . LEU A 1 96 ? -9.015 3.147 -5.953 1.00 93.31 96 LEU A O 1
ATOM 752 N N . CYS A 1 97 ? -9.664 5.070 -4.978 1.00 94.31 97 CYS A N 1
ATOM 753 C CA . CYS A 1 97 ? -10.811 4.479 -4.299 1.00 94.31 97 CYS A CA 1
ATOM 754 C C . CYS A 1 97 ? -11.866 3.996 -5.295 1.00 94.31 97 CYS A C 1
ATOM 756 O O . CYS A 1 97 ? -12.399 2.898 -5.108 1.00 94.31 97 CYS A O 1
ATOM 758 N N . GLU A 1 98 ? -12.138 4.773 -6.343 1.00 94.81 98 GLU A N 1
ATOM 759 C CA . GLU A 1 98 ? -13.023 4.383 -7.442 1.00 94.81 98 GLU A CA 1
ATOM 760 C C . GLU A 1 98 ? -12.418 3.248 -8.268 1.00 94.81 98 GLU A C 1
ATOM 762 O O . GLU A 1 98 ? -13.074 2.235 -8.531 1.00 94.81 98 GLU A O 1
ATOM 767 N N . PHE A 1 99 ? -11.139 3.365 -8.627 1.00 95.25 99 PHE A N 1
ATOM 768 C CA . PHE A 1 99 ? -10.451 2.394 -9.460 1.00 95.25 99 PHE A CA 1
ATOM 769 C C . PHE A 1 99 ? -10.466 1.000 -8.825 1.00 95.25 99 PHE A C 1
ATOM 771 O O . PHE A 1 99 ? -10.895 0.043 -9.473 1.00 95.25 99 PHE A O 1
ATOM 778 N N . TYR A 1 100 ? -10.087 0.879 -7.551 1.00 95.69 100 TYR A N 1
ATOM 779 C CA . TYR A 1 100 ? -10.036 -0.397 -6.829 1.00 95.69 100 TYR A CA 1
ATOM 780 C C . TYR A 1 100 ? -11.333 -0.779 -6.097 1.00 95.69 100 TYR A C 1
ATOM 782 O O . TYR A 1 100 ? -11.347 -1.794 -5.396 1.00 95.69 100 TYR A O 1
ATOM 790 N N . ASP A 1 101 ? -12.415 -0.009 -6.246 1.00 95.69 101 ASP A N 1
ATOM 791 C CA . ASP A 1 101 ? -13.689 -0.226 -5.544 1.00 95.69 101 ASP A CA 1
ATOM 792 C C . ASP A 1 101 ? -13.501 -0.374 -4.014 1.00 95.69 101 ASP A C 1
ATOM 794 O O . ASP A 1 101 ? -13.886 -1.355 -3.358 1.00 95.69 101 ASP A O 1
ATOM 798 N N . CYS A 1 102 ? -12.809 0.606 -3.429 1.00 95.44 102 CYS A N 1
ATOM 799 C CA . CYS A 1 102 ? -12.435 0.626 -2.015 1.00 95.44 102 CYS A CA 1
ATOM 800 C C . CYS A 1 102 ? -13.368 1.475 -1.143 1.00 95.44 102 CYS A C 1
ATOM 802 O O . CYS A 1 102 ? -13.280 1.379 0.086 1.00 95.44 102 CYS A O 1
ATOM 804 N N . TYR A 1 103 ? -14.273 2.270 -1.723 1.00 95.38 103 TYR A N 1
ATOM 805 C CA . TYR A 1 103 ? -15.246 3.031 -0.941 1.00 95.38 103 TYR A CA 1
ATOM 806 C C . TYR A 1 103 ? -16.194 2.120 -0.170 1.00 95.38 103 TYR A C 1
ATOM 808 O O . TYR A 1 103 ? -16.663 1.089 -0.653 1.00 95.38 103 TYR A O 1
ATOM 816 N N . ARG A 1 104 ? -16.491 2.511 1.067 1.00 93.69 104 ARG A N 1
ATOM 817 C CA . ARG A 1 104 ? -17.446 1.831 1.937 1.00 93.69 104 ARG A CA 1
ATOM 818 C C . ARG A 1 104 ? -18.375 2.862 2.584 1.00 93.69 104 ARG A C 1
ATOM 820 O O . ARG A 1 104 ? -17.993 4.026 2.744 1.00 93.69 104 ARG A O 1
ATOM 827 N N . PRO A 1 105 ? -19.587 2.455 3.002 1.00 90.44 105 PRO A N 1
ATOM 828 C CA . PRO A 1 105 ? -20.511 3.352 3.687 1.00 90.44 105 PRO A CA 1
ATOM 829 C C . PRO A 1 105 ? -19.884 4.034 4.912 1.00 90.44 105 PRO A C 1
ATOM 831 O O . PRO A 1 105 ? -18.953 3.517 5.535 1.00 90.44 105 PRO A O 1
ATOM 834 N N . ASN A 1 106 ? -20.457 5.172 5.313 1.00 88.19 106 ASN A N 1
ATOM 835 C CA . ASN A 1 106 ? -20.064 5.932 6.507 1.00 88.19 106 ASN A CA 1
ATOM 836 C C . ASN A 1 106 ? -18.649 6.542 6.455 1.00 88.19 106 ASN A C 1
ATOM 838 O O . ASN A 1 106 ? -17.973 6.617 7.488 1.00 88.19 106 ASN A O 1
ATOM 842 N N . HIS A 1 107 ? -18.216 7.012 5.278 1.00 90.06 107 HIS A N 1
ATOM 843 C CA . HIS A 1 107 ? -16.890 7.612 5.058 1.00 90.06 107 HIS A CA 1
ATOM 844 C C . HIS A 1 107 ? -15.751 6.676 5.490 1.00 90.06 107 HIS A C 1
ATOM 846 O O . HIS A 1 107 ? -14.827 7.064 6.222 1.00 90.06 107 HIS A O 1
ATOM 852 N N . ARG A 1 108 ? -15.864 5.407 5.089 1.00 93.31 108 ARG A N 1
ATOM 853 C CA . ARG A 1 108 ? -14.822 4.400 5.274 1.00 93.31 108 ARG A CA 1
ATOM 854 C C . ARG A 1 108 ? -14.221 4.041 3.921 1.00 93.31 108 ARG A C 1
ATOM 856 O O . ARG A 1 108 ? -14.903 4.046 2.903 1.00 93.31 108 ARG A O 1
ATOM 863 N N . VAL A 1 109 ? -12.944 3.699 3.944 1.00 94.88 109 VAL A N 1
ATOM 864 C CA . VAL A 1 109 ? -12.194 3.210 2.789 1.00 94.88 109 VAL A CA 1
ATOM 865 C C . VAL A 1 109 ? -11.531 1.907 3.194 1.00 94.88 109 VAL A C 1
ATOM 867 O O . VAL A 1 109 ? -11.026 1.780 4.311 1.00 94.88 109 VAL A O 1
ATOM 870 N N . ARG A 1 110 ? -11.566 0.909 2.317 1.00 96.06 110 ARG A N 1
ATOM 871 C CA . ARG A 1 110 ? -10.863 -0.352 2.532 1.00 96.06 110 ARG A CA 1
ATOM 872 C C . ARG A 1 110 ? -9.357 -0.155 2.351 1.00 96.06 110 ARG A C 1
ATOM 874 O O . ARG A 1 110 ? -8.917 0.332 1.317 1.00 96.06 110 ARG A O 1
ATOM 881 N N . CYS A 1 111 ? -8.569 -0.594 3.329 1.00 96.38 111 CYS A N 1
ATOM 882 C CA . CYS A 1 111 ? -7.129 -0.773 3.145 1.00 96.38 111 CYS A CA 1
ATOM 883 C C . CYS A 1 111 ? -6.864 -2.075 2.381 1.00 96.38 111 CYS A C 1
ATOM 885 O O . CYS A 1 111 ? -7.308 -3.132 2.822 1.00 96.38 111 CYS A O 1
ATOM 887 N N . MET A 1 112 ? -6.120 -2.006 1.275 1.00 96.62 112 MET A N 1
ATOM 888 C CA . MET A 1 112 ? -5.892 -3.149 0.380 1.00 96.62 112 MET A CA 1
ATOM 889 C C . MET A 1 112 ? -5.100 -4.282 1.041 1.00 96.62 112 MET A C 1
ATOM 891 O O . MET A 1 112 ? -5.382 -5.444 0.792 1.00 96.62 112 MET A O 1
ATOM 895 N N . LEU A 1 113 ? -4.151 -3.977 1.930 1.00 96.69 113 LEU A N 1
ATOM 896 C CA . LEU A 1 113 ? -3.378 -5.009 2.631 1.00 96.69 113 LEU A CA 1
ATOM 897 C C . LEU A 1 113 ? -4.152 -5.644 3.796 1.00 96.69 113 LEU A C 1
ATOM 899 O O . LEU A 1 113 ? -4.125 -6.854 3.996 1.00 96.69 113 LEU A O 1
ATOM 903 N N . LEU A 1 114 ? -4.844 -4.828 4.593 1.00 96.25 114 LEU A N 1
ATOM 904 C CA . LEU A 1 114 ? -5.553 -5.326 5.774 1.00 96.25 114 LEU A CA 1
ATOM 905 C C . LEU A 1 114 ? -6.934 -5.903 5.444 1.00 96.25 114 LEU A C 1
ATOM 907 O O . LEU A 1 114 ? -7.520 -6.556 6.303 1.00 96.25 114 LEU A O 1
ATOM 911 N N . ASP A 1 115 ? -7.449 -5.645 4.240 1.00 95.88 115 ASP A N 1
ATOM 912 C CA . ASP A 1 115 ? -8.798 -5.999 3.778 1.00 95.88 115 ASP A CA 1
ATOM 913 C C . ASP A 1 115 ? -9.907 -5.610 4.773 1.00 95.88 115 ASP A C 1
ATOM 915 O O . ASP A 1 115 ? -10.899 -6.302 4.973 1.00 95.88 115 ASP A O 1
ATOM 919 N N . VAL A 1 116 ? -9.725 -4.468 5.439 1.00 94.62 116 VAL A N 1
ATOM 920 C CA . VAL A 1 116 ? -10.698 -3.910 6.385 1.00 94.62 116 VAL A CA 1
ATOM 921 C C . VAL A 1 116 ? -11.046 -2.486 5.997 1.00 94.62 116 VAL A C 1
ATOM 923 O O . VAL A 1 116 ? -10.197 -1.700 5.565 1.00 94.62 116 VAL A O 1
ATOM 926 N N . ALA A 1 117 ? -12.315 -2.137 6.180 1.00 95.19 117 ALA A N 1
ATOM 927 C CA . ALA A 1 117 ? -12.790 -0.774 6.020 1.00 95.19 117 ALA A CA 1
ATOM 928 C C . ALA A 1 117 ? -12.311 0.072 7.208 1.00 95.19 117 ALA A C 1
ATOM 930 O O . ALA A 1 117 ? -12.613 -0.228 8.356 1.00 95.19 117 ALA A O 1
ATOM 931 N N . LEU A 1 118 ? -11.603 1.162 6.977 1.00 94.88 118 LEU A N 1
ATOM 932 C CA . LEU A 1 118 ? -11.112 2.065 8.019 1.00 94.88 118 LEU A CA 1
ATOM 933 C C . LEU A 1 118 ? -11.694 3.460 7.781 1.00 94.88 118 LEU A C 1
ATOM 935 O O . LEU A 1 118 ? -12.104 3.757 6.661 1.00 94.88 118 LEU A O 1
ATOM 939 N N . PRO A 1 119 ? -11.766 4.340 8.795 1.00 93.81 119 PRO A N 1
ATOM 940 C CA . PRO A 1 119 ? -12.099 5.743 8.568 1.00 93.81 119 PRO A CA 1
ATOM 941 C C . PRO A 1 119 ? -11.244 6.314 7.432 1.00 93.81 119 PRO A C 1
ATOM 943 O O . PRO A 1 119 ? -10.029 6.142 7.468 1.00 93.81 119 PRO A O 1
ATOM 946 N N . GLN A 1 120 ? -11.857 7.001 6.463 1.00 92.25 120 GLN A N 1
ATOM 947 C CA . GLN A 1 120 ? -11.167 7.511 5.265 1.00 92.25 120 GLN A CA 1
ATOM 948 C C . GLN A 1 120 ? -9.899 8.304 5.610 1.00 92.25 120 GLN A C 1
ATOM 950 O O . GLN A 1 120 ? -8.861 8.119 4.998 1.00 92.25 120 GLN A O 1
ATOM 955 N N . SER A 1 121 ? -9.925 9.086 6.693 1.00 89.94 121 SER A N 1
ATOM 956 C CA . SER A 1 121 ? -8.760 9.840 7.180 1.00 89.94 121 SER A CA 1
ATOM 957 C C . SER A 1 121 ? -7.586 8.991 7.685 1.00 89.94 121 SER A C 1
ATOM 959 O O . SER A 1 121 ? -6.585 9.550 8.134 1.00 89.94 121 SER A O 1
ATOM 961 N N . LEU A 1 122 ? -7.702 7.663 7.706 1.00 92.69 122 LEU A N 1
ATOM 962 C CA . LEU A 1 122 ? -6.663 6.716 8.111 1.00 92.69 122 LEU A CA 1
ATOM 963 C C . LEU A 1 122 ? -6.125 5.878 6.950 1.00 92.69 122 LEU A C 1
ATOM 965 O O . LEU A 1 122 ? -5.083 5.251 7.138 1.00 92.69 122 LEU A O 1
ATOM 969 N N . VAL A 1 123 ? -6.794 5.868 5.796 1.00 93.62 123 VAL A N 1
ATOM 970 C CA . VAL A 1 123 ? -6.327 5.185 4.585 1.00 93.62 123 VAL A CA 1
ATOM 971 C C . VAL A 1 123 ? -5.827 6.240 3.619 1.00 93.62 123 VAL A C 1
ATOM 973 O O . VAL A 1 123 ? -6.517 7.217 3.346 1.00 93.62 123 VAL A O 1
ATOM 976 N N . ILE A 1 124 ? -4.594 6.075 3.168 1.00 91.25 124 ILE A N 1
ATOM 977 C CA . ILE A 1 124 ? -3.890 7.070 2.373 1.00 91.25 124 ILE A CA 1
ATOM 978 C C . ILE A 1 124 ? -3.372 6.368 1.125 1.00 91.25 124 ILE A C 1
ATOM 980 O O . ILE A 1 124 ? -2.842 5.256 1.211 1.00 91.25 124 ILE A O 1
ATOM 984 N N . ALA A 1 125 ? -3.524 7.037 -0.011 1.00 90.88 125 ALA A N 1
ATOM 985 C CA . ALA A 1 125 ? -2.861 6.666 -1.244 1.00 90.88 125 ALA A CA 1
ATOM 986 C C . ALA A 1 125 ? -1.335 6.698 -1.069 1.00 90.88 125 ALA A C 1
ATOM 988 O O . ALA A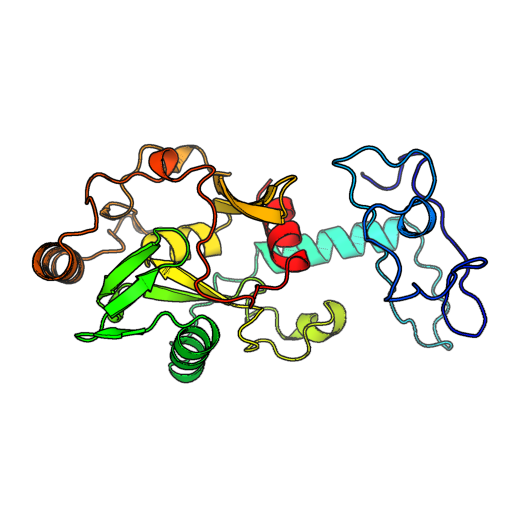 1 125 ? -0.764 7.635 -0.504 1.00 90.88 125 ALA A O 1
ATOM 989 N N . SER A 1 126 ? -0.669 5.659 -1.545 1.00 88.88 126 SER A N 1
ATOM 990 C CA . SER A 1 126 ? 0.781 5.577 -1.632 1.00 88.88 126 SER A CA 1
ATOM 991 C C . SER A 1 126 ? 1.140 5.294 -3.076 1.00 88.88 126 SER A C 1
ATOM 993 O O . SER A 1 126 ? 0.684 4.291 -3.617 1.00 88.88 126 SER A O 1
ATOM 995 N N . HIS A 1 127 ? 1.922 6.180 -3.687 1.00 87.50 127 HIS A N 1
ATOM 996 C CA . HIS A 1 127 ? 2.528 5.904 -4.981 1.00 87.50 127 HIS A CA 1
ATOM 997 C C . HIS A 1 127 ? 3.616 4.840 -4.828 1.00 87.50 127 HIS A C 1
ATOM 999 O O . HIS A 1 127 ? 4.477 4.967 -3.953 1.00 87.50 127 HIS A O 1
ATOM 1005 N N . GLU A 1 128 ? 3.601 3.827 -5.688 1.00 84.06 128 GLU A N 1
ATOM 1006 C CA . GLU A 1 128 ? 4.652 2.808 -5.761 1.00 84.06 128 GLU A CA 1
ATOM 1007 C C . GLU A 1 128 ? 5.936 3.436 -6.306 1.00 84.06 128 GLU A C 1
ATOM 1009 O O . GLU A 1 128 ? 6.975 3.448 -5.639 1.00 84.06 128 GLU A O 1
ATOM 1014 N N . PHE A 1 129 ? 5.832 4.071 -7.474 1.00 80.12 129 PHE A N 1
ATOM 1015 C CA . PHE A 1 129 ? 6.847 4.968 -7.990 1.00 80.12 129 PHE A CA 1
ATOM 1016 C C . PHE A 1 129 ? 6.553 6.398 -7.540 1.00 80.12 129 PHE A C 1
ATOM 1018 O O . PHE A 1 129 ? 5.611 7.049 -7.996 1.00 80.12 129 PHE A O 1
ATOM 1025 N N . ARG A 1 130 ? 7.365 6.882 -6.596 1.00 78.75 130 ARG A N 1
ATOM 1026 C CA . ARG A 1 130 ? 7.155 8.173 -5.936 1.00 78.75 130 ARG A CA 1
ATOM 1027 C C . ARG A 1 130 ? 7.069 9.323 -6.930 1.00 78.75 130 ARG A C 1
ATOM 1029 O O . ARG A 1 130 ? 7.959 9.515 -7.754 1.00 78.75 130 ARG A O 1
ATOM 1036 N N . ARG A 1 131 ? 6.092 10.203 -6.712 1.00 77.88 131 ARG A N 1
ATOM 1037 C CA . ARG A 1 131 ? 5.916 11.431 -7.497 1.00 77.88 131 ARG A CA 1
ATOM 1038 C C . ARG A 1 131 ? 7.117 12.379 -7.468 1.00 77.88 131 ARG A C 1
ATOM 1040 O O . ARG A 1 131 ? 7.334 13.116 -8.420 1.00 77.88 131 ARG A O 1
ATOM 1047 N N . SER A 1 132 ? 7.945 12.336 -6.423 1.00 76.12 132 SER A N 1
ATOM 1048 C CA . SER A 1 132 ? 9.212 13.086 -6.379 1.00 76.12 132 SER A CA 1
ATOM 1049 C C . SER A 1 132 ? 10.210 12.690 -7.473 1.00 76.12 132 SER A C 1
ATOM 1051 O O . SER A 1 132 ? 11.171 13.420 -7.678 1.00 76.12 132 SER A O 1
ATOM 1053 N N . ASN A 1 133 ? 9.986 11.554 -8.136 1.00 75.25 133 ASN A N 1
ATOM 1054 C CA . ASN A 1 133 ? 10.815 11.012 -9.207 1.00 75.25 133 ASN A CA 1
ATOM 1055 C C . ASN A 1 133 ? 10.122 11.138 -10.572 1.00 75.25 133 ASN A C 1
ATOM 1057 O O . ASN A 1 133 ? 10.423 10.382 -11.488 1.00 75.25 133 ASN A O 1
ATOM 1061 N N . GLN A 1 134 ? 9.145 12.042 -10.710 1.00 79.62 134 GLN A N 1
ATOM 1062 C CA . GLN A 1 134 ? 8.389 12.226 -11.952 1.00 79.62 134 GLN A CA 1
ATOM 1063 C C . GLN A 1 134 ? 9.292 12.537 -13.158 1.00 79.62 134 GLN A C 1
ATOM 1065 O O . GLN A 1 134 ? 8.963 12.163 -14.279 1.00 79.62 134 GLN A O 1
ATOM 1070 N N . ASP A 1 135 ? 10.448 13.163 -12.939 1.00 76.19 135 ASP A N 1
ATOM 1071 C CA . ASP A 1 135 ? 11.480 13.387 -13.957 1.00 76.19 135 ASP A CA 1
ATOM 1072 C C . ASP A 1 135 ? 12.018 12.084 -14.572 1.00 76.19 135 ASP A C 1
ATOM 1074 O O . ASP A 1 135 ? 12.461 12.073 -15.718 1.00 76.19 135 ASP A O 1
ATOM 1078 N N . LEU A 1 136 ? 11.924 10.979 -13.836 1.00 73.19 136 LEU A N 1
ATOM 1079 C CA . LEU A 1 136 ? 12.310 9.642 -14.272 1.00 73.19 136 LEU A CA 1
ATOM 1080 C C . LEU A 1 136 ? 11.120 8.815 -14.780 1.00 73.19 136 LEU A C 1
ATOM 1082 O O . LEU A 1 136 ? 11.331 7.708 -15.261 1.00 73.19 136 LEU A O 1
ATOM 1086 N N . ALA A 1 137 ? 9.885 9.327 -14.720 1.00 72.12 137 ALA A N 1
ATOM 1087 C CA . ALA A 1 137 ? 8.690 8.574 -15.114 1.00 72.12 137 ALA A CA 1
ATOM 1088 C C . ALA A 1 137 ? 8.768 8.081 -16.567 1.00 72.12 137 ALA A C 1
ATOM 1090 O O . ALA A 1 137 ? 8.474 6.922 -16.827 1.00 72.12 137 ALA A O 1
ATOM 1091 N N . ALA A 1 138 ? 9.250 8.920 -17.492 1.00 70.25 138 ALA A N 1
ATOM 1092 C CA . ALA A 1 138 ? 9.403 8.551 -18.901 1.00 70.25 138 ALA A CA 1
ATOM 1093 C C . ALA A 1 138 ? 10.447 7.443 -19.119 1.00 70.25 138 ALA A C 1
ATOM 1095 O O . ALA A 1 138 ? 10.234 6.548 -19.928 1.00 70.25 138 ALA A O 1
ATOM 1096 N N . VAL A 1 139 ? 11.554 7.482 -18.370 1.00 69.62 139 VAL A N 1
ATOM 1097 C CA . VAL A 1 139 ? 12.601 6.444 -18.412 1.00 69.62 139 VAL A CA 1
ATOM 1098 C C . VAL A 1 139 ? 12.074 5.118 -17.875 1.00 69.62 139 VAL A C 1
ATOM 1100 O O . VAL A 1 139 ? 12.483 4.052 -18.317 1.00 69.62 139 VAL A O 1
ATOM 1103 N N . MET A 1 140 ? 11.153 5.205 -16.923 1.00 69.31 140 MET A N 1
ATOM 1104 C CA . MET A 1 140 ? 10.494 4.070 -16.307 1.00 69.31 140 MET A CA 1
ATOM 1105 C C . MET A 1 140 ? 9.186 3.720 -17.026 1.00 69.31 140 MET A C 1
ATOM 1107 O O . MET A 1 140 ? 8.401 2.983 -16.469 1.00 69.31 140 MET A O 1
ATOM 1111 N N . GLU A 1 141 ? 8.890 4.249 -18.217 1.00 75.62 141 GLU A N 1
ATOM 1112 C CA . GLU A 1 141 ? 7.656 3.924 -18.959 1.00 75.62 141 GLU A CA 1
ATOM 1113 C C . GLU A 1 141 ? 6.354 4.110 -18.144 1.00 75.62 141 GLU A C 1
ATOM 1115 O O . GLU A 1 141 ? 5.364 3.401 -18.330 1.00 75.62 141 GLU A O 1
ATOM 1120 N N . ILE A 1 142 ? 6.340 5.075 -17.220 1.00 74.81 142 ILE A N 1
ATOM 1121 C CA . ILE A 1 142 ? 5.152 5.473 -16.462 1.00 74.81 142 ILE A CA 1
ATOM 1122 C C . ILE A 1 142 ? 4.481 6.614 -17.235 1.00 74.81 142 ILE A C 1
ATOM 1124 O O . ILE A 1 142 ? 5.000 7.735 -17.218 1.00 74.81 142 ILE A O 1
ATOM 1128 N N . PRO A 1 143 ? 3.351 6.356 -17.924 1.00 74.69 143 PRO A N 1
ATOM 1129 C CA . PRO A 1 143 ? 2.716 7.354 -18.783 1.00 74.69 143 PRO A CA 1
ATOM 1130 C C . PRO A 1 143 ? 2.150 8.521 -17.969 1.00 74.69 143 PRO A C 1
ATOM 1132 O O . PRO A 1 143 ? 2.254 9.673 -18.386 1.00 74.69 143 PRO A O 1
ATOM 1135 N N . ASP A 1 144 ? 1.596 8.217 -16.795 1.00 84.56 144 ASP A N 1
ATOM 1136 C CA . ASP A 1 144 ? 1.133 9.191 -15.819 1.00 84.56 144 ASP A CA 1
ATOM 1137 C C . ASP A 1 144 ? 1.555 8.753 -14.413 1.00 84.56 144 ASP A C 1
ATOM 1139 O O . ASP A 1 144 ? 1.321 7.624 -13.981 1.00 84.56 144 ASP A O 1
ATOM 1143 N N . ILE A 1 145 ? 2.204 9.664 -13.691 1.00 83.31 145 ILE A N 1
ATOM 1144 C CA . ILE A 1 145 ? 2.647 9.435 -12.318 1.00 83.31 145 ILE A CA 1
ATOM 1145 C C . ILE A 1 145 ? 1.461 9.263 -11.362 1.00 83.31 145 ILE A C 1
ATOM 1147 O O . ILE A 1 145 ? 1.601 8.579 -10.348 1.00 83.31 145 ILE A O 1
ATOM 1151 N N . ASP A 1 146 ? 0.315 9.864 -11.691 1.00 87.88 146 ASP A N 1
ATOM 1152 C CA . ASP A 1 146 ? -0.941 9.768 -10.950 1.00 87.88 146 ASP A CA 1
ATOM 1153 C C . ASP A 1 146 ? -1.884 8.686 -11.533 1.00 87.88 146 ASP A C 1
ATOM 1155 O O . ASP A 1 146 ? -3.053 8.639 -11.154 1.00 87.88 146 ASP A O 1
ATOM 1159 N N . ASP A 1 147 ? -1.389 7.779 -12.392 1.00 89.50 147 ASP A N 1
ATOM 1160 C CA . ASP A 1 147 ? -2.130 6.577 -12.813 1.00 89.50 147 ASP A CA 1
ATOM 1161 C C . ASP A 1 147 ? -2.481 5.717 -11.586 1.00 89.50 147 ASP A C 1
ATOM 1163 O O . ASP A 1 147 ? -1.640 5.448 -10.720 1.00 89.50 147 ASP A O 1
ATOM 1167 N N . GLU A 1 148 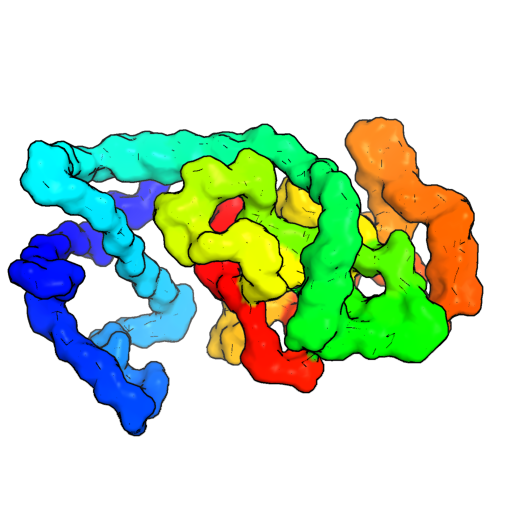? -3.724 5.245 -11.491 1.00 91.81 148 GLU A N 1
ATOM 1168 C CA . GLU A 1 148 ? -4.200 4.474 -10.341 1.00 91.81 148 GLU A CA 1
ATOM 1169 C C . GLU A 1 148 ? -3.485 3.119 -10.193 1.00 91.81 148 GLU A C 1
ATOM 1171 O O . GLU A 1 148 ? -3.431 2.539 -9.104 1.00 91.81 148 GLU A O 1
ATOM 1176 N N . ARG A 1 149 ? -2.877 2.607 -11.265 1.00 90.31 149 ARG A N 1
ATOM 1177 C CA . ARG A 1 149 ? -2.018 1.417 -11.229 1.00 90.31 149 ARG A CA 1
ATOM 1178 C C . ARG A 1 149 ? -0.654 1.696 -10.597 1.00 90.31 149 ARG A C 1
ATOM 1180 O O . ARG A 1 149 ? 0.012 0.750 -10.193 1.00 90.31 149 ARG A O 1
ATOM 1187 N N . ASN A 1 150 ? -0.245 2.957 -10.466 1.00 89.00 150 ASN A N 1
ATOM 1188 C CA . ASN A 1 150 ? 0.943 3.363 -9.711 1.00 89.00 150 ASN 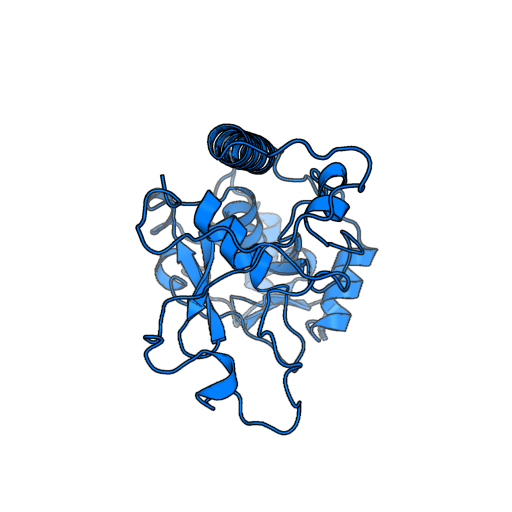A CA 1
ATOM 1189 C C . ASN A 1 150 ? 0.628 3.612 -8.222 1.00 89.00 150 ASN A C 1
ATOM 1191 O O . ASN A 1 150 ? 1.433 4.211 -7.510 1.00 89.00 150 ASN A O 1
ATOM 1195 N N . GLY A 1 151 ? -0.546 3.209 -7.726 1.00 91.25 151 GLY A N 1
ATOM 1196 C CA . GLY A 1 151 ? -0.978 3.527 -6.371 1.00 91.25 151 GLY A CA 1
ATOM 1197 C C . GLY A 1 151 ? -1.579 2.365 -5.590 1.00 91.25 151 GLY A C 1
ATOM 1198 O O . GLY A 1 151 ? -2.257 1.491 -6.128 1.00 91.25 151 GLY A O 1
ATOM 1199 N N . LEU A 1 152 ? -1.393 2.421 -4.270 1.00 93.88 152 LEU A N 1
ATOM 1200 C CA . LEU A 1 152 ? -2.001 1.523 -3.291 1.00 93.88 152 LEU A CA 1
ATOM 1201 C C . LEU A 1 152 ? -2.721 2.308 -2.192 1.00 93.88 152 LEU A C 1
ATOM 1203 O O . LEU A 1 152 ? -2.230 3.323 -1.698 1.00 93.88 152 LEU A O 1
ATOM 1207 N N . LEU A 1 153 ? -3.857 1.786 -1.728 1.00 95.31 153 LEU A N 1
ATOM 1208 C CA . LEU A 1 153 ? -4.594 2.320 -0.580 1.00 95.31 153 LEU A CA 1
ATOM 1209 C C . LEU A 1 153 ? -4.183 1.601 0.705 1.00 95.31 153 LEU A C 1
ATOM 1211 O O . LEU A 1 153 ? -4.634 0.489 1.013 1.00 95.31 153 LEU A O 1
ATOM 1215 N N . LEU A 1 154 ? -3.331 2.259 1.488 1.00 96.12 154 LEU A N 1
ATOM 1216 C CA . LEU A 1 154 ? -2.719 1.686 2.681 1.00 96.12 154 LEU A CA 1
ATOM 1217 C C . LEU A 1 154 ? -3.166 2.409 3.950 1.00 96.12 154 LEU A C 1
ATOM 1219 O O . LEU A 1 154 ? -3.378 3.621 3.984 1.00 96.12 154 LEU A O 1
ATOM 1223 N N . PHE A 1 155 ? -3.275 1.660 5.045 1.00 95.81 155 PHE A N 1
ATOM 1224 C CA . PHE A 1 155 ? -3.423 2.250 6.371 1.00 95.81 155 PHE A CA 1
ATOM 1225 C C . PHE A 1 155 ? -2.199 3.125 6.676 1.00 95.81 155 PHE A C 1
ATOM 1227 O O . PHE A 1 155 ? -1.071 2.733 6.399 1.00 95.81 155 PHE A O 1
ATOM 1234 N N . SER A 1 156 ? -2.408 4.304 7.262 1.00 94.00 156 SER A N 1
ATOM 1235 C CA . SER A 1 156 ? -1.377 5.339 7.432 1.00 94.00 156 SER A CA 1
ATOM 1236 C C . SER A 1 156 ? -0.028 4.843 8.000 1.00 94.00 156 SER A C 1
ATOM 1238 O O . SER A 1 156 ? 0.996 5.259 7.461 1.00 94.00 156 SER A O 1
ATOM 1240 N N . PRO A 1 157 ? 0.035 3.951 9.012 1.00 95.38 157 PRO A N 1
ATOM 1241 C CA . PRO A 1 157 ? 1.295 3.338 9.447 1.00 95.38 157 PRO A CA 1
ATOM 1242 C C . PRO A 1 157 ? 1.973 2.444 8.398 1.00 95.38 157 PRO A C 1
ATOM 1244 O O . PRO A 1 157 ? 3.191 2.487 8.267 1.00 95.38 157 PRO A O 1
ATOM 1247 N N . LEU A 1 158 ? 1.200 1.665 7.632 1.00 96.06 158 LEU A N 1
ATOM 1248 C CA . LEU A 1 158 ? 1.718 0.823 6.546 1.00 96.06 158 LEU A CA 1
ATOM 1249 C C . LEU A 1 158 ? 2.258 1.688 5.404 1.00 96.06 158 LEU A C 1
ATOM 1251 O O . LEU A 1 158 ? 3.370 1.453 4.953 1.00 96.06 158 LEU A O 1
ATOM 1255 N N . LYS A 1 159 ? 1.524 2.740 5.009 1.00 93.38 159 LYS A N 1
ATOM 1256 C CA . LYS A 1 159 ? 1.995 3.736 4.030 1.00 93.38 159 LYS A CA 1
ATOM 1257 C C . LYS A 1 159 ? 3.331 4.340 4.461 1.00 93.38 159 LYS A C 1
ATOM 1259 O O . LYS A 1 159 ? 4.265 4.386 3.677 1.00 93.38 159 LYS A O 1
ATOM 1264 N N . TYR A 1 160 ? 3.443 4.741 5.729 1.00 91.75 160 TYR A N 1
ATOM 1265 C CA . TYR A 1 160 ? 4.682 5.312 6.257 1.00 91.75 160 TYR A CA 1
ATOM 1266 C C . TYR A 1 160 ? 5.855 4.323 6.214 1.00 91.75 160 TYR A C 1
ATOM 1268 O O . TYR A 1 160 ? 6.955 4.714 5.839 1.00 91.75 160 TYR A O 1
ATOM 1276 N N . ALA A 1 161 ? 5.646 3.059 6.590 1.00 91.94 161 ALA A N 1
ATOM 1277 C CA . ALA A 1 161 ? 6.692 2.038 6.513 1.00 91.94 161 ALA A CA 1
ATOM 1278 C C . ALA A 1 161 ? 7.092 1.738 5.054 1.00 91.94 161 ALA A C 1
ATOM 1280 O O . ALA A 1 161 ? 8.276 1.594 4.747 1.00 91.94 161 ALA A O 1
ATOM 1281 N N . PHE A 1 162 ? 6.113 1.713 4.149 1.00 90.19 162 PHE A N 1
ATOM 1282 C CA . PHE A 1 162 ? 6.304 1.495 2.717 1.00 90.19 162 PHE A CA 1
ATOM 1283 C C . PHE A 1 162 ? 7.093 2.635 2.054 1.00 90.19 162 PHE A C 1
ATOM 1285 O O . PHE A 1 162 ? 8.097 2.397 1.385 1.00 90.19 162 PHE A O 1
ATOM 1292 N N . ASP A 1 163 ? 6.746 3.895 2.342 1.00 85.38 163 ASP A N 1
ATOM 1293 C CA . ASP A 1 163 ? 7.486 5.080 1.876 1.00 85.38 163 ASP A CA 1
ATOM 1294 C C . ASP A 1 163 ? 8.932 5.141 2.404 1.00 85.38 163 ASP A C 1
ATOM 1296 O O . ASP A 1 163 ? 9.700 6.033 2.049 1.00 85.38 163 ASP A O 1
ATOM 1300 N N . ARG A 1 164 ? 9.303 4.253 3.324 1.00 84.31 164 ARG A N 1
ATOM 1301 C CA . ARG A 1 164 ? 10.630 4.193 3.937 1.00 84.31 164 ARG A CA 1
ATOM 1302 C C . ARG A 1 164 ? 11.381 2.922 3.601 1.00 84.31 164 ARG A C 1
ATOM 1304 O O . ARG A 1 164 ? 12.437 2.713 4.186 1.00 84.31 164 ARG A O 1
ATOM 1311 N N . HIS A 1 165 ? 10.844 2.102 2.699 1.00 83.88 165 HIS A N 1
ATOM 1312 C CA . HIS A 1 165 ? 11.418 0.807 2.340 1.00 83.88 165 HIS A CA 1
ATOM 1313 C C . HIS A 1 165 ? 11.582 -0.138 3.542 1.00 83.88 165 HIS A C 1
ATOM 1315 O O . HIS A 1 165 ? 12.352 -1.084 3.489 1.00 83.88 165 HIS A O 1
ATOM 1321 N N . GLN A 1 166 ? 10.852 0.089 4.640 1.00 87.62 166 GLN A N 1
ATOM 1322 C CA . GLN A 1 166 ? 10.851 -0.838 5.778 1.00 87.62 166 GLN A CA 1
ATOM 1323 C C . GLN A 1 166 ? 10.036 -2.094 5.452 1.00 87.62 166 GLN A C 1
ATOM 1325 O O . GLN A 1 166 ? 10.261 -3.165 6.018 1.00 87.62 166 GLN A O 1
ATOM 1330 N N . ILE A 1 167 ? 9.086 -1.942 4.528 1.00 90.06 167 ILE A N 1
ATOM 1331 C CA . ILE A 1 167 ? 8.276 -3.001 3.943 1.00 90.06 167 ILE A CA 1
ATOM 1332 C C . ILE A 1 167 ? 8.140 -2.761 2.433 1.00 90.06 167 ILE A C 1
ATOM 1334 O O . ILE A 1 167 ? 8.195 -1.613 1.986 1.00 90.06 167 ILE A O 1
ATOM 1338 N N . SER A 1 168 ? 7.897 -3.820 1.666 1.00 89.44 168 SER A N 1
ATOM 1339 C CA . SER A 1 168 ? 7.480 -3.749 0.256 1.00 89.44 168 SER A CA 1
ATOM 1340 C C . SER A 1 168 ? 6.567 -4.940 -0.080 1.00 89.44 168 SER A C 1
ATOM 1342 O O . SER A 1 168 ? 6.180 -5.689 0.821 1.00 89.44 168 SER A O 1
ATOM 1344 N N . PHE A 1 169 ? 6.186 -5.103 -1.347 1.00 86.50 169 PHE A N 1
ATOM 1345 C CA . PHE A 1 169 ? 5.374 -6.220 -1.826 1.00 86.50 169 PHE A CA 1
ATOM 1346 C C . PHE A 1 169 ? 6.141 -7.030 -2.868 1.00 86.50 169 PHE A C 1
ATOM 1348 O O . PHE A 1 169 ? 6.708 -6.470 -3.799 1.00 86.50 169 PHE A O 1
ATOM 1355 N N . ILE A 1 170 ? 6.125 -8.352 -2.723 1.00 83.81 170 ILE A N 1
ATOM 1356 C CA . ILE A 1 170 ? 6.784 -9.296 -3.627 1.00 83.81 170 ILE A CA 1
ATOM 1357 C C . ILE A 1 170 ? 5.713 -10.200 -4.238 1.00 83.81 170 ILE A C 1
ATOM 1359 O O . ILE A 1 170 ? 4.821 -10.670 -3.529 1.00 83.81 170 ILE A O 1
ATOM 1363 N N . GLY A 1 171 ? 5.791 -10.431 -5.548 1.00 81.94 171 GLY A N 1
ATOM 1364 C CA . GLY A 1 171 ? 4.933 -11.401 -6.227 1.00 81.94 171 GLY A CA 1
ATOM 1365 C C . GLY A 1 171 ? 5.253 -12.837 -5.803 1.00 81.94 171 GLY A C 1
ATOM 1366 O O . GLY A 1 171 ? 6.422 -13.211 -5.727 1.00 81.94 171 GLY A O 1
ATOM 1367 N N . ASP A 1 172 ? 4.229 -13.644 -5.537 1.00 78.38 172 ASP A N 1
ATOM 1368 C CA . ASP A 1 172 ? 4.373 -15.087 -5.339 1.00 78.38 172 ASP A CA 1
ATOM 1369 C C . ASP A 1 172 ? 4.140 -15.885 -6.638 1.00 78.38 172 ASP A C 1
ATOM 1371 O O . ASP A 1 172 ? 3.748 -15.343 -7.673 1.00 78.38 172 ASP A O 1
ATOM 1375 N N . ASP A 1 173 ? 4.340 -17.204 -6.573 1.00 74.12 173 ASP A N 1
ATOM 1376 C CA . ASP A 1 173 ? 4.159 -18.125 -7.708 1.00 74.12 173 ASP A CA 1
ATOM 1377 C C . ASP A 1 173 ? 2.721 -18.174 -8.261 1.00 74.12 173 ASP A C 1
ATOM 1379 O O . ASP A 1 173 ? 2.473 -18.788 -9.302 1.00 74.12 173 ASP A O 1
ATOM 1383 N N . LYS A 1 174 ? 1.752 -17.587 -7.552 1.00 75.31 174 LYS A N 1
ATOM 1384 C CA . LYS A 1 174 ? 0.342 -17.505 -7.948 1.00 75.31 174 LYS A CA 1
ATOM 1385 C C . LYS A 1 174 ? -0.010 -16.138 -8.537 1.00 75.31 174 LYS A C 1
ATOM 1387 O O . LYS A 1 174 ? -1.145 -15.952 -8.970 1.00 75.31 174 LYS A O 1
ATOM 1392 N N . GLY A 1 175 ? 0.947 -15.209 -8.579 1.00 75.38 175 GLY A N 1
ATOM 1393 C CA . GLY A 1 175 ? 0.748 -13.833 -9.026 1.00 75.38 175 GLY A CA 1
ATOM 1394 C C . GLY A 1 175 ? 0.164 -12.911 -7.950 1.00 75.38 175 GLY A C 1
ATOM 1395 O O . GLY A 1 175 ? -0.192 -11.770 -8.267 1.00 75.38 175 GLY A O 1
ATOM 1396 N N . ASP A 1 176 ? 0.071 -13.370 -6.696 1.00 84.00 176 ASP A N 1
ATOM 1397 C CA . ASP A 1 176 ? -0.372 -12.545 -5.574 1.00 84.00 176 ASP A CA 1
ATOM 1398 C C . ASP A 1 176 ? 0.779 -11.667 -5.079 1.00 84.00 176 ASP A C 1
ATOM 1400 O O . ASP A 1 176 ? 1.915 -12.113 -4.925 1.00 84.00 176 ASP A O 1
ATOM 1404 N N . LEU A 1 177 ? 0.473 -10.411 -4.765 1.00 88.25 177 LEU A N 1
ATOM 1405 C CA . LEU A 1 177 ? 1.433 -9.457 -4.216 1.00 88.25 177 LEU A CA 1
ATOM 1406 C C . LEU A 1 177 ? 1.407 -9.532 -2.692 1.00 88.25 177 LEU A C 1
ATOM 1408 O O . LEU A 1 177 ? 0.430 -9.116 -2.066 1.00 88.25 177 LEU A O 1
ATOM 1412 N N . ARG A 1 178 ? 2.465 -10.071 -2.089 1.00 89.25 178 ARG A N 1
ATOM 1413 C CA . ARG A 1 178 ? 2.562 -10.314 -0.645 1.00 89.25 178 ARG A CA 1
ATOM 1414 C C . ARG A 1 178 ? 3.477 -9.324 0.034 1.00 89.25 178 ARG A C 1
ATOM 1416 O O . ARG A 1 178 ? 4.565 -9.048 -0.459 1.00 89.25 178 ARG A O 1
ATOM 1423 N N . LEU A 1 179 ? 3.055 -8.840 1.197 1.00 92.69 179 LEU A N 1
ATOM 1424 C CA . LEU A 1 179 ? 3.898 -8.009 2.039 1.00 92.69 179 LEU A CA 1
ATOM 1425 C C . LEU A 1 179 ? 5.182 -8.758 2.410 1.00 92.69 179 LEU A C 1
ATOM 1427 O O . LEU A 1 179 ? 5.124 -9.920 2.808 1.00 92.69 179 LEU A O 1
ATOM 1431 N N . LYS A 1 180 ? 6.311 -8.060 2.335 1.00 91.19 180 LYS A N 1
ATOM 1432 C CA . LYS A 1 180 ? 7.587 -8.478 2.899 1.00 91.19 180 LYS A CA 1
ATOM 1433 C C . LYS A 1 180 ? 8.131 -7.385 3.809 1.00 91.19 180 LYS A C 1
ATOM 1435 O O . LYS A 1 180 ? 8.216 -6.223 3.405 1.00 91.19 180 LYS A O 1
ATOM 1440 N N . ILE A 1 181 ? 8.524 -7.759 5.022 1.00 89.75 181 ILE A N 1
ATOM 1441 C CA . ILE A 1 181 ? 9.290 -6.889 5.921 1.00 89.75 181 ILE A CA 1
ATOM 1442 C C . ILE A 1 181 ? 10.782 -6.970 5.576 1.00 89.75 181 ILE A C 1
ATOM 1444 O O . ILE A 1 181 ? 11.340 -8.065 5.489 1.00 89.75 181 ILE A O 1
ATOM 1448 N N . PHE A 1 182 ? 11.414 -5.805 5.427 1.00 85.38 182 PHE A N 1
ATOM 1449 C CA . PHE A 1 182 ? 12.856 -5.652 5.202 1.00 85.38 182 PHE A CA 1
ATOM 1450 C C . PHE A 1 182 ? 13.566 -5.097 6.443 1.00 85.38 182 PHE A C 1
ATOM 1452 O O . PHE A 1 182 ? 14.667 -5.522 6.780 1.00 85.38 182 PHE A O 1
ATOM 1459 N N . ASP A 1 183 ? 12.904 -4.213 7.192 1.00 87.44 183 ASP A N 1
ATOM 1460 C CA . ASP A 1 183 ? 13.402 -3.711 8.473 1.00 87.44 183 ASP A CA 1
ATOM 1461 C C . ASP A 1 183 ? 12.857 -4.564 9.628 1.00 87.44 183 ASP A C 1
ATOM 1463 O O . ASP A 1 183 ? 11.725 -4.392 10.083 1.00 87.44 183 ASP A O 1
ATOM 1467 N N . SER A 1 184 ? 13.662 -5.499 10.132 1.00 89.94 184 SER A N 1
ATOM 1468 C CA . SER A 1 184 ? 13.251 -6.383 11.232 1.00 89.94 184 SER A CA 1
ATOM 1469 C C . SER A 1 184 ? 12.961 -5.639 12.542 1.00 89.94 184 SER A C 1
ATOM 1471 O O . SER A 1 184 ? 12.231 -6.159 13.386 1.00 89.94 184 SER A O 1
ATOM 1473 N N . SER A 1 185 ? 13.444 -4.400 12.714 1.00 91.31 185 SER A N 1
ATOM 1474 C CA . SER A 1 185 ? 13.225 -3.630 13.946 1.00 91.31 185 SER A CA 1
ATOM 1475 C C . SER A 1 185 ? 11.757 -3.257 14.181 1.00 91.31 185 SER A C 1
ATOM 1477 O O . SER A 1 185 ? 11.356 -3.007 15.321 1.00 91.31 185 SER A O 1
ATOM 1479 N N . ILE A 1 186 ? 10.930 -3.249 13.128 1.00 93.19 186 ILE A N 1
ATOM 1480 C CA . ILE A 1 186 ? 9.501 -2.933 13.233 1.00 93.19 186 ILE A CA 1
ATOM 1481 C C . ILE A 1 186 ? 8.613 -4.169 13.397 1.00 93.19 186 ILE A C 1
ATOM 1483 O O . ILE A 1 186 ? 7.421 -4.005 13.645 1.00 93.19 186 ILE A O 1
ATOM 1487 N N . GLN A 1 187 ? 9.158 -5.385 13.309 1.00 94.69 187 GLN A N 1
ATOM 1488 C CA . GLN A 1 187 ? 8.386 -6.633 13.267 1.00 94.69 187 GLN A CA 1
ATOM 1489 C C . GLN A 1 187 ? 7.409 -6.774 14.448 1.00 94.69 187 GLN A C 1
ATOM 1491 O O . GLN A 1 187 ? 6.215 -6.996 14.241 1.00 94.69 187 GLN A O 1
ATOM 1496 N N . ASP A 1 188 ? 7.877 -6.544 15.675 1.00 96.00 188 ASP A N 1
ATOM 1497 C CA . ASP A 1 188 ? 7.049 -6.643 16.888 1.00 96.00 188 ASP A CA 1
ATOM 1498 C C . ASP A 1 188 ? 6.284 -5.347 17.214 1.00 96.00 188 ASP A C 1
ATOM 1500 O O . ASP A 1 188 ? 5.574 -5.246 18.218 1.00 96.00 188 ASP A O 1
ATOM 1504 N N . THR A 1 189 ? 6.402 -4.322 16.367 1.00 96.88 189 THR A N 1
ATOM 1505 C CA . THR A 1 189 ? 5.704 -3.053 16.565 1.00 96.88 189 THR A CA 1
ATOM 1506 C C . THR A 1 189 ? 4.247 -3.185 16.129 1.00 96.88 189 THR A C 1
ATOM 1508 O O . THR A 1 189 ? 3.940 -3.556 14.994 1.00 96.88 189 THR A O 1
ATOM 1511 N N . ARG A 1 190 ? 3.314 -2.823 17.017 1.00 97.19 190 ARG A N 1
ATOM 1512 C CA . ARG A 1 190 ? 1.897 -2.671 16.653 1.00 97.19 190 ARG A CA 1
ATOM 1513 C C . ARG A 1 190 ? 1.743 -1.571 15.616 1.00 97.19 190 ARG A C 1
ATOM 1515 O O . ARG A 1 190 ? 2.285 -0.479 15.800 1.00 97.19 190 ARG A O 1
ATOM 1522 N N . LEU A 1 191 ? 0.922 -1.797 14.590 1.00 96.50 191 LEU A N 1
ATOM 1523 C CA . LEU A 1 191 ? 0.692 -0.810 13.527 1.00 96.50 191 LEU A CA 1
ATOM 1524 C C . LEU A 1 191 ? 0.277 0.553 14.110 1.00 96.50 191 LEU A C 1
ATOM 1526 O O . LEU A 1 191 ? 0.725 1.604 13.662 1.00 96.50 191 LEU A O 1
ATOM 1530 N N . VAL A 1 192 ? -0.543 0.546 15.166 1.00 95.44 192 VAL A N 1
ATOM 1531 C CA . VAL A 1 192 ? -1.047 1.765 15.820 1.00 95.44 192 VAL A CA 1
ATOM 1532 C C . VAL A 1 192 ? -0.021 2.510 16.681 1.00 95.44 192 VAL A C 1
ATOM 1534 O O . VAL A 1 192 ? -0.258 3.667 17.041 1.00 95.44 192 VAL A O 1
ATOM 1537 N N . ASP A 1 193 ? 1.092 1.865 17.025 1.00 95.31 193 ASP A N 1
ATOM 1538 C CA . ASP A 1 193 ? 2.149 2.421 17.870 1.00 95.31 193 ASP A CA 1
ATOM 1539 C C . ASP A 1 193 ? 3.369 2.895 17.079 1.00 95.31 193 ASP A C 1
ATOM 1541 O O . ASP A 1 193 ? 4.276 3.472 17.687 1.00 95.31 193 ASP A O 1
ATOM 1545 N N . LEU A 1 194 ? 3.380 2.708 15.753 1.00 94.19 194 LEU A N 1
ATOM 1546 C CA . LEU A 1 194 ? 4.482 3.149 14.907 1.00 94.19 194 LEU A CA 1
ATOM 1547 C C . LEU A 1 194 ? 4.770 4.643 15.117 1.00 94.19 194 LEU A C 1
ATOM 1549 O O . LEU A 1 194 ? 3.865 5.493 15.144 1.00 94.19 194 LEU A O 1
ATOM 1553 N N . LYS A 1 195 ? 6.055 4.945 15.285 1.00 92.06 195 LYS A N 1
ATOM 1554 C CA . LYS A 1 195 ? 6.570 6.290 15.523 1.00 92.06 195 LYS A CA 1
ATOM 1555 C C . LYS A 1 195 ? 7.209 6.855 14.259 1.00 92.06 195 LYS A C 1
ATOM 1557 O O . LYS A 1 195 ? 7.761 6.117 13.447 1.00 92.06 195 LYS A O 1
ATOM 1562 N N . ASP A 1 196 ? 7.130 8.169 14.115 1.00 86.94 196 ASP A N 1
ATOM 1563 C CA . ASP A 1 196 ? 7.927 8.911 13.149 1.00 86.94 196 ASP A CA 1
ATOM 1564 C C . ASP A 1 196 ? 9.398 9.030 13.600 1.00 86.94 196 ASP A C 1
ATOM 1566 O O . ASP A 1 196 ? 9.795 8.508 14.648 1.00 86.94 196 ASP A O 1
ATOM 1570 N N . ARG A 1 197 ? 10.221 9.711 12.790 1.00 83.44 197 ARG A N 1
ATOM 1571 C CA . ARG A 1 197 ? 11.652 9.933 13.073 1.00 83.44 197 ARG A CA 1
ATOM 1572 C C . ARG A 1 197 ? 11.901 10.691 14.381 1.00 83.44 197 ARG A C 1
ATOM 1574 O O . ARG A 1 197 ? 12.945 10.495 14.990 1.00 83.44 197 ARG A O 1
ATOM 1581 N N . ASP A 1 198 ? 10.940 11.498 14.822 1.00 87.31 198 ASP A N 1
ATOM 1582 C CA . ASP A 1 198 ? 11.027 12.297 16.047 1.00 87.31 198 ASP A CA 1
ATOM 1583 C C . ASP A 1 198 ? 10.514 11.519 17.275 1.00 87.31 198 ASP A C 1
ATOM 1585 O O . ASP A 1 198 ? 10.383 12.058 18.375 1.00 87.31 198 ASP A O 1
ATOM 1589 N N . GLY A 1 199 ? 10.186 10.232 17.104 1.00 86.75 199 GLY A N 1
ATOM 1590 C CA . GLY A 1 199 ? 9.681 9.367 18.166 1.00 86.75 199 GLY A CA 1
ATOM 1591 C C . GLY A 1 199 ? 8.210 9.612 18.518 1.00 86.75 199 GLY A C 1
ATOM 1592 O O . GLY A 1 199 ? 7.704 9.048 19.500 1.00 86.75 199 GLY A O 1
ATOM 1593 N N . LYS A 1 200 ? 7.491 10.418 17.732 1.00 89.81 200 LYS A N 1
ATOM 1594 C CA . LYS A 1 200 ? 6.074 10.714 17.936 1.00 89.81 200 LYS A CA 1
ATOM 1595 C C . LYS A 1 200 ? 5.218 9.679 17.214 1.00 89.81 200 LYS A C 1
ATOM 1597 O O . LYS A 1 200 ? 5.482 9.278 16.091 1.00 89.81 200 LYS A O 1
ATOM 1602 N N . ARG A 1 201 ? 4.145 9.226 17.867 1.00 90.31 201 ARG A N 1
ATOM 1603 C CA . ARG A 1 201 ? 3.214 8.257 17.266 1.00 90.31 201 ARG A CA 1
ATOM 1604 C C . ARG A 1 201 ? 2.541 8.852 16.029 1.00 90.31 201 ARG A C 1
ATOM 1606 O O . ARG A 1 201 ? 1.899 9.902 16.141 1.00 90.31 201 ARG A O 1
ATOM 1613 N N . LEU A 1 202 ? 2.585 8.128 14.910 1.00 89.00 202 LEU A N 1
ATOM 1614 C CA . LEU A 1 202 ? 1.915 8.514 13.661 1.00 89.00 202 LEU A CA 1
ATOM 1615 C C . LEU A 1 202 ? 0.403 8.662 13.854 1.00 89.00 202 LEU A C 1
ATOM 1617 O O . LEU A 1 202 ? -0.231 9.618 13.393 1.00 89.00 202 LEU A O 1
ATOM 1621 N N . LEU A 1 203 ? -0.193 7.731 14.601 1.00 90.25 203 LEU A N 1
ATOM 1622 C CA . LEU A 1 203 ? -1.576 7.841 15.038 1.00 90.25 203 LEU A CA 1
ATOM 1623 C C . LEU A 1 203 ? -1.635 8.589 16.367 1.00 90.25 203 LEU A C 1
ATOM 1625 O O . LEU A 1 203 ? -1.573 8.015 17.456 1.00 90.25 203 LEU A O 1
ATOM 1629 N N . GLY A 1 204 ? -1.810 9.906 16.278 1.00 86.94 204 GLY A N 1
ATOM 1630 C CA . GLY A 1 204 ? -2.107 10.726 17.448 1.00 86.94 204 GLY A CA 1
ATOM 1631 C C . GLY A 1 204 ? -3.357 10.236 18.198 1.00 86.94 204 GLY A C 1
ATOM 1632 O O . GLY A 1 204 ? -4.248 9.596 17.630 1.00 86.94 204 GLY A O 1
ATOM 1633 N N . LYS A 1 205 ? -3.473 10.605 19.483 1.00 87.88 205 LYS A N 1
ATOM 1634 C CA . LYS A 1 205 ? -4.558 10.158 20.384 1.00 87.88 205 LYS A CA 1
ATOM 1635 C C . LYS A 1 205 ? -5.961 10.299 19.771 1.00 87.88 205 LYS A C 1
ATOM 1637 O O . LYS A 1 205 ? -6.809 9.438 19.986 1.00 87.88 205 LYS A O 1
ATOM 1642 N N . ARG A 1 206 ? -6.214 11.368 19.003 1.00 88.12 206 ARG A N 1
ATOM 1643 C CA . ARG A 1 206 ? -7.502 11.609 18.326 1.00 88.12 206 ARG A CA 1
ATOM 1644 C C . ARG A 1 206 ? -7.795 10.560 17.249 1.00 88.12 206 ARG A C 1
ATOM 1646 O O . ARG A 1 206 ? -8.864 9.962 17.287 1.00 88.12 206 ARG A O 1
ATOM 1653 N N . ARG A 1 207 ? -6.846 10.309 16.337 1.00 88.94 207 ARG A N 1
ATOM 1654 C CA . ARG A 1 207 ? -6.979 9.318 15.252 1.00 88.94 207 ARG A CA 1
ATOM 1655 C C . ARG A 1 207 ? -7.167 7.908 15.814 1.00 88.94 207 ARG A C 1
ATOM 1657 O O . ARG A 1 207 ? -8.061 7.199 15.366 1.00 88.94 207 ARG A O 1
ATOM 1664 N N . LEU A 1 208 ? -6.430 7.554 16.870 1.00 88.81 208 LEU A N 1
ATOM 1665 C CA . LEU A 1 208 ? -6.578 6.262 17.547 1.00 88.81 208 LEU A CA 1
ATOM 1666 C C . LEU A 1 208 ? -7.960 6.082 18.2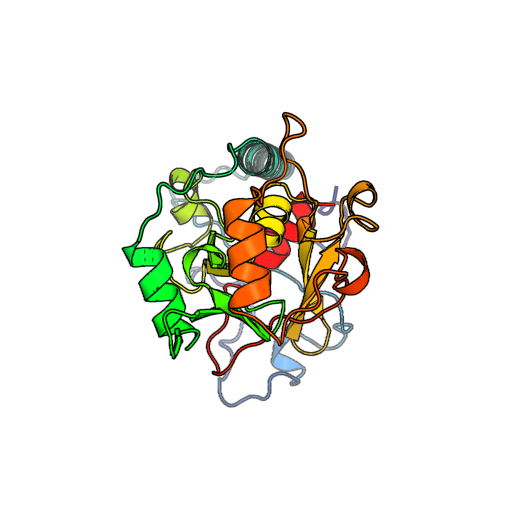01 1.00 88.81 208 LEU A C 1
ATOM 1668 O O . LEU A 1 208 ? -8.560 5.015 18.099 1.00 88.81 208 LEU A O 1
ATOM 1672 N N . ARG A 1 209 ? -8.508 7.125 18.844 1.00 88.50 209 ARG A N 1
ATOM 1673 C CA . ARG A 1 209 ? -9.888 7.080 19.365 1.00 88.50 209 ARG A CA 1
ATOM 1674 C C . ARG A 1 209 ? -10.905 6.896 18.241 1.00 88.50 209 ARG A C 1
ATOM 1676 O O . ARG A 1 209 ? -11.851 6.137 18.418 1.00 88.50 209 ARG A O 1
ATOM 1683 N N . THR A 1 210 ? -10.725 7.579 17.111 1.00 87.31 210 THR A N 1
ATOM 1684 C CA . THR A 1 210 ? -11.600 7.427 15.939 1.00 87.31 210 THR A CA 1
ATOM 1685 C C . THR A 1 210 ? -11.554 6.004 15.398 1.00 87.31 210 THR A C 1
ATOM 1687 O O . THR A 1 210 ? -12.613 5.426 15.172 1.00 87.31 210 THR A O 1
ATOM 1690 N N . LEU A 1 211 ? -10.356 5.429 15.255 1.00 89.25 211 LEU A N 1
ATOM 1691 C CA . LEU A 1 211 ? -10.160 4.047 14.819 1.00 89.25 211 LEU A CA 1
ATOM 1692 C C . LEU A 1 211 ? -10.956 3.078 15.702 1.00 89.25 211 LEU A C 1
ATOM 1694 O O . LEU A 1 211 ? -11.823 2.378 15.188 1.00 89.25 211 LEU A O 1
ATOM 1698 N N . ARG A 1 212 ? -10.751 3.142 17.026 1.00 87.50 212 ARG A N 1
ATOM 1699 C CA . ARG A 1 212 ? -11.428 2.280 18.015 1.00 87.50 212 ARG A CA 1
ATOM 1700 C C . ARG A 1 212 ? -12.947 2.445 18.051 1.00 87.50 212 ARG A C 1
ATOM 1702 O O . ARG A 1 212 ? -13.657 1.498 18.346 1.00 87.50 212 ARG A O 1
ATOM 1709 N N . LYS A 1 213 ? -13.458 3.654 17.799 1.00 84.88 213 LYS A N 1
ATOM 1710 C CA . LYS A 1 213 ? -14.906 3.923 17.818 1.00 84.88 213 LYS A CA 1
ATOM 1711 C C . LYS A 1 213 ? -15.614 3.505 16.533 1.00 84.88 213 LYS A C 1
ATOM 1713 O O . LYS A 1 213 ? -16.794 3.185 16.580 1.00 84.88 213 LYS A O 1
ATOM 1718 N N . ARG A 1 214 ? -14.936 3.612 15.388 1.00 82.19 214 ARG A N 1
ATOM 1719 C CA . ARG A 1 214 ? -15.556 3.481 14.057 1.00 82.19 214 ARG A CA 1
ATOM 1720 C C . ARG A 1 214 ? -15.188 2.189 13.333 1.00 82.19 214 ARG A C 1
ATOM 1722 O O . ARG A 1 214 ? -15.665 1.977 12.224 1.00 82.19 214 ARG A O 1
ATOM 1729 N N . THR A 1 215 ? -14.355 1.353 13.946 1.00 79.38 215 THR A N 1
ATOM 1730 C CA . THR A 1 215 ? -13.860 0.118 13.338 1.00 79.38 215 THR A CA 1
ATOM 1731 C C . THR A 1 215 ? -13.930 -0.990 14.369 1.00 79.38 215 THR A C 1
ATOM 1733 O O . THR A 1 215 ? -13.160 -0.984 15.323 1.00 79.38 215 THR A O 1
ATOM 1736 N N . GLN A 1 216 ? -14.875 -1.909 14.190 1.00 78.25 216 GLN A N 1
ATOM 1737 C CA . GLN A 1 216 ? -14.950 -3.132 14.994 1.00 78.25 216 GLN A CA 1
ATOM 1738 C C . GLN A 1 216 ? -14.102 -4.251 14.376 1.00 78.25 216 GLN A C 1
ATOM 1740 O O . GLN A 1 216 ? -13.614 -5.114 15.090 1.00 78.25 216 GLN A O 1
ATOM 1745 N N . ASP A 1 217 ? -13.864 -4.171 13.065 1.00 83.69 217 ASP A N 1
ATOM 1746 C CA . ASP A 1 217 ? -13.239 -5.234 12.271 1.00 83.69 217 ASP A CA 1
ATOM 1747 C C . ASP A 1 217 ? -11.700 -5.172 12.264 1.00 83.69 217 ASP A C 1
ATOM 1749 O O . ASP A 1 217 ? -11.049 -6.022 11.667 1.00 83.69 217 ASP A O 1
ATOM 1753 N N . PHE A 1 218 ? -11.101 -4.150 12.887 1.00 91.62 218 PHE A N 1
ATOM 1754 C CA . PHE A 1 218 ? -9.647 -3.996 12.968 1.00 91.62 218 PHE A CA 1
ATOM 1755 C C . PHE A 1 218 ? -9.149 -4.279 14.383 1.00 91.62 218 PHE A C 1
ATOM 1757 O O . PHE A 1 218 ? -9.492 -3.553 15.321 1.00 91.62 218 PHE A O 1
ATOM 1764 N N . ASP A 1 219 ? -8.284 -5.282 14.509 1.00 92.31 219 ASP A N 1
ATOM 1765 C CA . ASP A 1 219 ? -7.588 -5.583 15.754 1.00 92.31 219 ASP A CA 1
ATOM 1766 C C . ASP A 1 219 ? -6.443 -4.586 15.990 1.00 92.31 219 ASP A C 1
ATOM 1768 O O . ASP A 1 219 ? -5.484 -4.500 15.219 1.00 92.31 219 ASP A O 1
ATOM 1772 N N . VAL A 1 220 ? -6.526 -3.828 17.085 1.00 91.50 220 VAL A N 1
ATOM 1773 C CA . VAL A 1 220 ? -5.507 -2.838 17.464 1.00 91.50 220 VAL A CA 1
ATOM 1774 C C . VAL A 1 220 ? -4.193 -3.469 17.923 1.00 91.50 220 VAL A C 1
ATOM 1776 O O . VAL A 1 220 ? -3.188 -2.758 17.979 1.00 91.50 220 VAL A O 1
ATOM 1779 N N . GLU A 1 221 ? -4.194 -4.766 18.225 1.00 94.38 221 GLU A N 1
ATOM 1780 C CA . GLU A 1 221 ? -2.996 -5.532 18.566 1.00 94.38 221 GLU A CA 1
ATOM 1781 C C . GLU A 1 221 ? -2.244 -6.042 17.326 1.00 94.38 221 GLU A C 1
ATOM 1783 O O . GLU A 1 221 ? -1.136 -6.555 17.464 1.00 94.38 221 GLU A O 1
ATOM 1788 N N . THR A 1 222 ? -2.775 -5.821 16.114 1.00 96.06 222 THR A N 1
ATOM 1789 C CA . THR A 1 222 ? -2.094 -6.160 14.852 1.00 96.06 222 THR A CA 1
ATOM 1790 C C . THR A 1 222 ? -0.695 -5.529 14.803 1.00 96.06 222 THR A C 1
ATOM 1792 O O . THR A 1 222 ? -0.542 -4.301 14.884 1.00 96.06 222 THR A O 1
ATOM 1795 N N . THR A 1 223 ? 0.329 -6.363 14.626 1.00 97.81 223 THR A N 1
ATOM 1796 C CA . THR A 1 223 ? 1.738 -5.971 14.447 1.00 97.81 223 THR A CA 1
ATOM 1797 C C . THR A 1 223 ? 2.159 -6.044 12.985 1.00 97.81 223 THR A C 1
ATOM 1799 O O . THR A 1 223 ? 1.473 -6.672 12.177 1.00 97.81 223 THR A O 1
ATOM 1802 N N . PHE A 1 224 ? 3.300 -5.443 12.635 1.00 97.12 224 PHE A N 1
ATOM 1803 C CA . PHE A 1 224 ? 3.896 -5.643 11.310 1.00 97.12 224 PHE A CA 1
ATOM 1804 C C . PHE A 1 224 ? 4.167 -7.124 11.038 1.00 97.12 224 PHE A C 1
ATOM 1806 O O . PHE A 1 224 ? 3.744 -7.634 10.007 1.00 97.12 224 PHE A O 1
ATOM 1813 N N . GLY A 1 225 ? 4.775 -7.839 11.988 1.00 96.25 225 GLY A N 1
ATOM 1814 C CA . GLY A 1 225 ? 5.071 -9.265 11.852 1.00 96.25 225 GLY A CA 1
ATOM 1815 C C . GLY A 1 225 ? 3.826 -10.121 11.621 1.00 96.25 225 GLY A C 1
ATOM 1816 O O . GLY A 1 225 ? 3.874 -11.066 10.845 1.00 96.25 225 GLY A O 1
ATOM 1817 N N . SER A 1 226 ? 2.684 -9.761 12.220 1.00 96.75 226 SER A N 1
ATOM 1818 C CA . SER A 1 226 ? 1.421 -10.488 12.011 1.00 96.75 226 SER A CA 1
ATOM 1819 C C . SER A 1 226 ? 0.833 -10.340 10.602 1.00 96.75 226 SER A C 1
ATOM 1821 O O . SER A 1 226 ? -0.022 -11.133 10.212 1.00 96.75 226 SER A O 1
ATOM 1823 N N . VAL A 1 227 ? 1.267 -9.327 9.845 1.00 96.38 227 VAL A N 1
ATOM 1824 C CA . VAL A 1 227 ? 0.823 -9.081 8.465 1.00 96.38 227 VAL A CA 1
ATOM 1825 C C . VAL A 1 227 ? 1.913 -9.366 7.430 1.00 96.38 227 VAL A C 1
ATOM 1827 O O . VAL A 1 227 ? 1.670 -9.168 6.241 1.00 96.38 227 VAL A O 1
ATOM 1830 N N . ASP A 1 228 ? 3.086 -9.851 7.847 1.00 95.19 228 ASP A N 1
ATOM 1831 C CA . ASP A 1 228 ? 4.129 -10.312 6.927 1.00 95.19 228 ASP A CA 1
ATOM 1832 C C . ASP A 1 228 ? 3.629 -11.508 6.101 1.00 95.19 228 ASP A C 1
ATOM 1834 O O . ASP A 1 228 ? 2.904 -12.375 6.593 1.00 95.19 228 ASP A O 1
ATOM 1838 N N . GLY A 1 229 ? 3.951 -11.527 4.809 1.00 92.38 229 GLY A N 1
ATOM 1839 C CA . GLY A 1 229 ? 3.465 -12.527 3.854 1.00 92.38 229 GLY A CA 1
ATOM 1840 C C . GLY A 1 229 ? 1.982 -12.411 3.473 1.00 92.38 229 GLY A C 1
ATOM 1841 O O . GLY A 1 229 ? 1.499 -13.200 2.647 1.00 92.38 229 GLY A O 1
ATOM 1842 N N . ARG A 1 230 ? 1.238 -11.447 4.035 1.00 95.50 230 ARG A N 1
ATOM 1843 C CA . ARG A 1 230 ? -0.170 -11.216 3.691 1.00 95.50 230 ARG A CA 1
ATOM 1844 C C . ARG A 1 230 ? -0.291 -10.642 2.280 1.00 95.50 230 ARG A C 1
ATOM 1846 O O . ARG A 1 230 ? 0.423 -9.708 1.924 1.00 95.50 230 ARG A O 1
ATOM 1853 N N . ALA A 1 231 ? -1.206 -11.197 1.489 1.00 94.31 231 ALA A N 1
ATOM 1854 C CA . ALA A 1 231 ? -1.477 -10.735 0.133 1.00 94.31 231 ALA A CA 1
ATOM 1855 C C . ALA A 1 231 ? -2.316 -9.447 0.123 1.00 94.31 231 ALA A C 1
ATOM 1857 O O . ALA A 1 231 ? -3.203 -9.270 0.963 1.00 94.31 231 ALA A O 1
ATOM 1858 N N . LEU A 1 232 ? -2.061 -8.574 -0.853 1.00 94.00 232 LEU A N 1
ATOM 1859 C CA . LEU A 1 232 ? -2.961 -7.481 -1.206 1.00 94.00 232 LEU A CA 1
ATOM 1860 C C . LEU A 1 232 ? -4.308 -8.042 -1.675 1.00 94.00 232 LEU A C 1
ATOM 1862 O O . LEU A 1 232 ? -4.369 -8.947 -2.505 1.00 94.00 232 LEU A O 1
ATOM 1866 N N . ALA A 1 233 ? -5.392 -7.473 -1.158 1.00 94.69 233 ALA A N 1
ATOM 1867 C CA . ALA A 1 233 ? -6.752 -7.828 -1.520 1.00 94.69 233 ALA A CA 1
ATOM 1868 C C . ALA A 1 233 ? -7.308 -6.868 -2.580 1.00 94.69 233 ALA A C 1
ATOM 1870 O O . ALA A 1 233 ? -7.295 -5.645 -2.413 1.00 94.69 233 ALA A O 1
ATOM 1871 N N . PHE A 1 234 ? -7.872 -7.442 -3.644 1.00 92.25 234 PHE A N 1
ATOM 1872 C CA . PHE A 1 234 ? -8.522 -6.725 -4.739 1.00 92.25 234 PHE A CA 1
ATOM 1873 C C . PHE A 1 234 ? -9.971 -7.212 -4.880 1.00 92.25 234 PHE A C 1
ATOM 1875 O O . PHE A 1 234 ? -10.218 -8.415 -4.887 1.00 92.25 234 PHE A O 1
ATOM 1882 N N . THR A 1 235 ? -10.944 -6.301 -5.006 1.00 89.38 235 THR A N 1
ATOM 1883 C CA . THR A 1 235 ? -12.357 -6.667 -5.287 1.00 89.38 235 THR A CA 1
ATOM 1884 C C . THR A 1 235 ? -12.647 -6.889 -6.761 1.00 89.38 235 THR A C 1
ATOM 1886 O O . THR A 1 235 ? -13.702 -7.412 -7.104 1.00 89.38 235 THR A O 1
ATOM 1889 N N . ASN A 1 236 ? -11.746 -6.463 -7.636 1.00 88.62 236 ASN A N 1
ATOM 1890 C CA . ASN A 1 236 ? -11.921 -6.519 -9.077 1.00 88.62 236 ASN A CA 1
ATOM 1891 C C . ASN A 1 236 ? -10.646 -7.061 -9.743 1.00 88.62 236 ASN A C 1
ATOM 1893 O O . ASN A 1 236 ? -9.698 -7.466 -9.068 1.00 88.62 236 ASN A O 1
ATOM 1897 N N . LEU A 1 237 ? -10.630 -7.104 -11.076 1.00 87.81 237 LEU A N 1
ATOM 1898 C CA . LEU A 1 237 ? -9.497 -7.608 -11.862 1.00 87.81 237 LEU A CA 1
ATOM 1899 C C . LEU A 1 237 ? -8.372 -6.578 -12.055 1.00 87.81 237 LEU A C 1
ATOM 1901 O O . LEU A 1 237 ? -7.343 -6.914 -12.630 1.00 87.81 237 LEU A O 1
ATOM 1905 N N . LYS A 1 238 ? -8.537 -5.336 -11.585 1.00 90.31 238 LYS A N 1
ATOM 1906 C CA . LYS A 1 238 ? -7.520 -4.293 -11.742 1.00 90.31 238 LYS A CA 1
ATOM 1907 C C . LYS A 1 238 ? -6.350 -4.548 -10.797 1.00 90.31 238 LYS A C 1
ATOM 1909 O O . LYS A 1 238 ? -6.538 -5.014 -9.669 1.00 90.31 238 LYS A O 1
ATOM 1914 N N . ARG A 1 239 ? -5.137 -4.267 -11.263 1.00 89.12 239 ARG A N 1
ATOM 1915 C CA . ARG A 1 239 ? -3.885 -4.535 -10.547 1.00 89.12 239 ARG A CA 1
ATOM 1916 C C . ARG A 1 239 ? -2.933 -3.351 -10.686 1.00 89.12 239 AR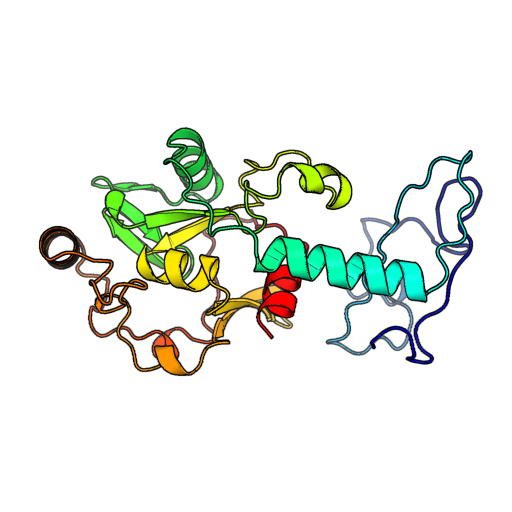G A C 1
ATOM 1918 O O . ARG A 1 239 ? -3.009 -2.660 -11.705 1.00 89.12 239 ARG A O 1
ATOM 1925 N N . PRO A 1 240 ? -2.052 -3.146 -9.697 1.00 88.75 240 PRO A N 1
ATOM 1926 C CA . PRO A 1 240 ? -0.975 -2.188 -9.823 1.00 88.75 240 PRO A CA 1
ATOM 1927 C C . PRO A 1 240 ? 0.084 -2.666 -10.822 1.00 88.75 240 PRO A C 1
ATOM 1929 O O . PRO A 1 240 ? 0.066 -3.812 -11.289 1.00 88.75 240 PRO A O 1
ATOM 1932 N N . PHE A 1 241 ? 1.036 -1.795 -11.130 1.00 82.44 241 PHE A N 1
ATOM 1933 C CA . PHE A 1 241 ? 2.189 -2.129 -11.954 1.00 82.44 241 PHE A CA 1
ATOM 1934 C C . PHE A 1 241 ? 3.160 -3.061 -11.208 1.00 82.44 241 PHE A C 1
ATOM 1936 O O . PHE A 1 241 ? 4.023 -2.632 -10.446 1.00 82.44 241 PHE A O 1
ATOM 1943 N N . TYR A 1 242 ? 3.084 -4.363 -11.501 1.00 73.50 242 TYR A N 1
ATOM 1944 C CA . TYR A 1 242 ? 3.952 -5.400 -10.915 1.00 73.50 242 TYR A CA 1
ATOM 1945 C C . TYR A 1 242 ? 5.454 -5.078 -10.975 1.00 73.50 242 TYR A C 1
ATOM 1947 O O . TYR A 1 242 ? 6.201 -5.394 -10.047 1.00 73.50 242 TYR A O 1
ATOM 1955 N N . GLN A 1 243 ? 5.900 -4.449 -12.062 1.00 67.44 243 GLN A N 1
ATOM 1956 C CA . GLN A 1 243 ? 7.295 -4.064 -12.265 1.00 67.44 243 GLN A CA 1
ATOM 1957 C C . GLN A 1 243 ? 7.823 -3.107 -11.182 1.00 67.44 243 GLN A C 1
ATOM 1959 O O . GLN A 1 243 ? 8.974 -3.247 -10.766 1.00 67.44 243 GLN A O 1
ATOM 1964 N N . TRP A 1 244 ? 6.986 -2.214 -10.641 1.00 66.31 244 TRP A N 1
ATOM 1965 C CA . TRP A 1 244 ? 7.416 -1.224 -9.646 1.00 66.31 244 TRP A CA 1
ATOM 1966 C C . TRP A 1 244 ? 7.429 -1.756 -8.230 1.00 66.31 244 TRP A C 1
ATOM 1968 O O . TRP A 1 244 ? 8.340 -1.424 -7.473 1.00 66.31 244 TRP A O 1
ATOM 1978 N N . LEU A 1 245 ? 6.504 -2.651 -7.896 1.00 63.16 245 LEU A N 1
ATOM 1979 C CA . LEU A 1 245 ? 6.569 -3.382 -6.634 1.00 63.16 245 LEU A CA 1
ATOM 1980 C C . LEU A 1 245 ? 7.839 -4.230 -6.554 1.00 63.16 245 LEU A C 1
ATOM 1982 O O . LEU A 1 245 ? 8.571 -4.151 -5.570 1.00 63.16 245 LEU A O 1
ATOM 1986 N N . ASN A 1 246 ? 8.173 -4.943 -7.633 1.00 63.28 246 ASN A N 1
ATOM 1987 C CA . ASN A 1 246 ? 9.427 -5.691 -7.712 1.00 63.28 246 ASN A CA 1
ATOM 1988 C C . ASN A 1 246 ? 10.657 -4.776 -7.642 1.00 63.28 246 ASN A C 1
ATOM 1990 O O . ASN A 1 246 ? 11.626 -5.105 -6.958 1.00 63.28 246 ASN A O 1
ATOM 1994 N N . PHE A 1 247 ? 10.630 -3.628 -8.322 1.00 64.38 247 PHE A N 1
ATOM 1995 C CA . PHE A 1 247 ? 11.716 -2.655 -8.255 1.00 64.38 247 PHE A CA 1
ATOM 1996 C C . PHE A 1 247 ? 11.916 -2.135 -6.824 1.00 64.38 247 PHE A C 1
ATOM 1998 O O . PHE A 1 247 ? 13.024 -2.160 -6.294 1.00 64.38 247 PHE A O 1
ATOM 2005 N N . GLN A 1 248 ? 10.843 -1.711 -6.160 1.00 63.78 248 GLN A N 1
ATOM 2006 C CA . GLN A 1 248 ? 10.906 -1.185 -4.802 1.00 63.78 248 GLN A CA 1
ATOM 2007 C C . GLN A 1 248 ? 11.347 -2.253 -3.789 1.00 63.78 248 GLN A C 1
ATOM 2009 O O . GLN A 1 248 ? 12.097 -1.926 -2.869 1.00 63.78 248 GLN A O 1
ATOM 2014 N N . ALA A 1 249 ? 10.939 -3.512 -3.976 1.00 59.81 249 ALA A N 1
ATOM 2015 C CA . ALA A 1 249 ? 11.396 -4.636 -3.165 1.00 59.81 249 ALA A CA 1
ATOM 2016 C C . ALA A 1 249 ? 12.912 -4.852 -3.288 1.00 59.81 249 ALA A C 1
ATOM 2018 O O . ALA A 1 249 ? 13.577 -5.034 -2.275 1.00 59.81 249 ALA A O 1
ATOM 2019 N N . ARG A 1 250 ? 13.477 -4.742 -4.498 1.00 62.78 250 ARG A N 1
ATOM 2020 C CA . ARG A 1 250 ? 14.936 -4.812 -4.719 1.00 62.78 250 ARG A CA 1
ATOM 2021 C C . ARG A 1 250 ? 15.696 -3.638 -4.111 1.00 62.78 250 ARG A C 1
ATOM 2023 O O . ARG A 1 250 ? 16.851 -3.780 -3.748 1.00 62.78 250 ARG A O 1
ATOM 2030 N N . VAL A 1 251 ? 15.059 -2.473 -4.025 1.00 60.75 251 VAL A N 1
ATOM 2031 C CA . VAL A 1 251 ? 15.636 -1.291 -3.373 1.00 60.75 251 VAL A CA 1
ATOM 2032 C C . VAL A 1 251 ? 15.598 -1.397 -1.840 1.00 60.75 251 VAL A C 1
ATOM 2034 O O . VAL A 1 251 ? 16.355 -0.707 -1.160 1.00 60.75 251 VAL A O 1
ATOM 2037 N N . ALA A 1 252 ? 14.689 -2.206 -1.293 1.00 54.38 252 ALA A N 1
ATOM 2038 C CA . ALA A 1 252 ? 14.529 -2.404 0.145 1.00 54.38 252 ALA A CA 1
ATOM 2039 C C . ALA A 1 252 ? 15.443 -3.500 0.728 1.00 54.38 252 ALA A C 1
ATOM 2041 O O . ALA A 1 252 ? 15.636 -3.517 1.944 1.00 54.38 252 ALA A O 1
ATOM 2042 N N . GLU A 1 253 ? 15.960 -4.401 -0.116 1.00 53.06 253 GLU A N 1
ATOM 2043 C CA . GLU A 1 253 ? 16.948 -5.441 0.226 1.00 53.06 253 GLU A CA 1
ATOM 2044 C C . GLU A 1 253 ? 18.342 -4.855 0.504 1.00 53.06 253 GLU A C 1
ATOM 2046 O O . GLU A 1 253 ? 18.958 -5.290 1.506 1.00 53.06 253 GLU A O 1
#

Organism: Phytophthora sojae (strain P6497) (NCBI:txid1094619)

InterPro domains:
  IPR003615 HNH nuclease [PF13391] (111-169)

Sequence (253 aa):
MWLDSPACRALELDDEGLPPDFEEIDPTTPLNDAKHFGEGVKRGVIHVLATIPLSPSDRVTLIPEALELFERLLTLKLTQAPPTLTQDNHDFNDSLCEFYDCYRPNHRVRCMLLDVALPQSLVIASHEFRRSNQDLAAVMEIPDIDDERNGLLLFSPLKYAFDRHQISFIGDDKGDLRLKIFDSSIQDTRLVDLKDRDGKRLLGKRRLRTLRKRTQDFDVETTFGSVDGRALAFTNLKRPFYQWLNFQARVAE

Foldseek 3Di:
DPCPPPPHDDADADPVRHGPPDDDDPPPDDPPDCVVPHPPDDQPDDDDDDDQDDDPVDPPPCDVVNVVVVVVVVLVCQLVQQLDPPPQPVVLLVVLCVQQVQDDPPCWGAFQLVRFTFRVVQWGKAFLRDPSVVVCCVVVVNPDSSPSLRIGTHGNLVSVCLSNLQKFWDQDSVRFTFIAGLNPVQQQPFSQQDADPVNHGPCDPVNVVRRVVPGPPDDSNDGNNNSGRGTGHGPDPDHHDNVSRVVSNVSSD